Protein 8QKD (pdb70)

B-factor: mean 44.29, std 14.57, range [21.03, 101.74]

Foldseek 3Di:
DAVLVLLLLLLQLLLLVQQLLLLLLCLLPVPDVLSVVSNVQSVVLNVQSVVLSVVCVVVPPDLLSLLSSLLSLLSSLLSVQQSLLVVLCSLPVPDVVSVVSNVQSVVLVVQSVVLNVVCVVCSPALLSVLSSLLSSLSSLLSVLCSLLSVLCSLPVPDPVSVVSNVLSVVLVVLSVVLVVVCVVPVRALLSVLSSLLSLLSSLLSVQQSLLSVLCSLPVPDPLSPVSNVQSVVLNVQSVVLSVVCVVPVRDPVSSVSSSVSSSSSSVSVSSSSNSVSVSSD

Sequence (281 aa):
MEIAATLQEIAKTLAEIAITLAEIAKTLKPESEEAKKAEEEAEKAAKEVEEAIKYAKEHPNSLEAVAKTLQAIAKTLATIAKTLAYIAKTLKPESEEAEKAEEEAKKAAERTEKAIKYAQAHPNSLEAVAKTLLAIAWTLAVIAWTLAYIAKTLDPESEEAEKAKKAAEEAKKKVEEAEKIAQKDPESLEAVAKTLAAIAATLAVIAKTLAYIAKTLDPKSEEAKKAKEKAEAAAKKAAEAIEKAEKDPESLEAIAETLKAIADTLKVIAETLKTIAKTLK

Solvent-accessible surface area: 12297 Å² total; per-residue (Å²): 115,73,46,23,60,17,9,25,47,6,0,68,12,6,9,51,9,4,75,14,11,4,68,6,1,43,45,58,47,117,108,27,106,96,4,67,59,5,59,106,76,3,73,95,7,14,51,71,4,125,88,2,30,58,72,2,137,137,79,102,92,37,79,38,1,22,9,70,2,5,27,5,4,1,53,0,4,14,17,10,2,46,9,12,2,37,13,0,51,43,60,66,91,169,23,83,76,0,84,40,0,98,56,79,3,71,97,7,39,114,88,5,62,63,7,22,61,60,2,122,69,77,75,89,28,43,60,1,9,2,82,3,6,11,0,6,0,40,0,5,6,15,10,1,74,2,9,1,29,13,0,29,45,60,26,104,179,31,89,42,0,103,61,9,97,63,35,3,63,62,5,100,78,66,0,82,48,3,42,130,56,2,131,124,71,40,66,27,58,57,0,12,1,31,0,6,7,0,6,1,20,0,4,10,20,7,1,99,7,11,3,24,8,1,84,43,57,46,101,115,23,132,78,1,59,123,4,138,72,66,1,44,60,8,13,145,77,1,52,127,7,21,70,65,0,116,117,81,37,82,31,113,143,5,7,11,41,0,5,60,0,6,9,57,0,3,95,21,8,13,94,5,10,84,22,8,17,155,40,51,195

Structure (mmCIF, N/CA/C/O backbone):
data_8QKD
#
_entry.id   8QKD
#
_cell.length_a   91.981
_cell.length_b   41.359
_cell.length_c   62.556
_cell.angle_alpha   90.00
_cell.angle_beta   104.60
_cell.angle_gamma   90.00
#
_symmetry.space_group_name_H-M   'C 1 2 1'
#
loop_
_entity.id
_entity.type
_entity.pdbx_description
1 polymer sc-CC-5-24
2 non-polymer DI(HYDROXYETHYL)ETHER
3 water water
#
loop_
_atom_site.group_PDB
_atom_site.id
_atom_site.type_symbol
_atom_site.label_atom_id
_atom_site.label_alt_id
_atom_site.label_comp_id
_atom_site.label_asym_id
_atom_site.label_entity_id
_atom_site.label_seq_id
_atom_site.pdbx_PDB_ins_code
_atom_site.Cartn_x
_atom_site.Cartn_y
_atom_site.Cartn_z
_atom_site.occupancy
_atom_site.B_iso_or_equiv
_atom_site.auth_seq_id
_atom_site.auth_comp_id
_atom_site.auth_asym_id
_atom_site.auth_atom_id
_atom_site.pdbx_PDB_model_num
ATOM 1 N N . MET A 1 4 ? 8.798 2.642 -5.109 1.00 70.44 0 MET A N 1
ATOM 2 C CA . MET A 1 4 ? 9.890 1.825 -5.618 1.00 75.61 0 MET A CA 1
ATOM 3 C C . MET A 1 4 ? 9.867 0.373 -5.122 1.00 71.99 0 MET A C 1
ATOM 4 O O . MET A 1 4 ? 9.082 -0.431 -5.615 1.00 80.70 0 MET A O 1
ATOM 6 N N . GLU A 1 5 ? 10.721 0.054 -4.150 1.00 69.05 1 GLU A N 1
ATOM 7 C CA . GLU A 1 5 ? 10.814 -1.291 -3.584 1.00 54.03 1 GLU A CA 1
ATOM 8 C C . GLU A 1 5 ? 10.766 -1.348 -2.052 1.00 52.93 1 GLU A C 1
ATOM 9 O O . GLU A 1 5 ? 11.659 -1.847 -1.417 1.00 50.45 1 GLU A O 1
ATOM 12 N N . ILE A 1 6 ? 9.686 -0.871 -1.481 1.00 46.07 2 ILE A N 1
ATOM 13 C CA . ILE A 1 6 ? 9.517 -0.811 -0.055 1.00 46.60 2 ILE A CA 1
ATOM 14 C C . ILE A 1 6 ? 9.762 -2.116 0.675 1.00 48.91 2 ILE A C 1
ATOM 15 O O . ILE A 1 6 ? 10.595 -2.183 1.532 1.00 36.96 2 ILE A O 1
ATOM 20 N N . ALA A 1 7 ? 9.050 -3.160 0.294 1.00 42.84 3 ALA A N 1
ATOM 21 C CA . ALA A 1 7 ? 9.143 -4.431 1.006 1.00 51.73 3 ALA A CA 1
ATOM 22 C C . ALA A 1 7 ? 10.533 -5.040 0.876 1.00 44.44 3 ALA A C 1
ATOM 23 O O . ALA A 1 7 ? 11.074 -5.577 1.850 1.00 40.52 3 ALA A O 1
ATOM 25 N N . ALA A 1 8 ? 11.127 -4.963 -0.317 1.00 39.02 4 ALA A N 1
ATOM 26 C CA . ALA A 1 8 ? 12.464 -5.513 -0.513 1.00 34.95 4 ALA A CA 1
ATOM 27 C C . ALA A 1 8 ? 13.499 -4.768 0.320 1.00 36.54 4 ALA A C 1
ATOM 28 O O . ALA A 1 8 ? 14.440 -5.377 0.843 1.00 39.68 4 ALA A O 1
ATOM 30 N N . THR A 1 9 ? 13.348 -3.449 0.455 1.00 33.94 5 THR A N 1
ATOM 31 C CA . THR A 1 9 ? 14.316 -2.682 1.234 1.00 35.23 5 THR A CA 1
ATOM 32 C C . THR A 1 9 ? 14.217 -3.015 2.717 1.00 31.60 5 THR A C 1
ATOM 33 O O . THR A 1 9 ? 15.235 -3.049 3.421 1.00 28.38 5 THR A O 1
ATOM 37 N N . LEU A 1 10 ? 13.003 -3.277 3.210 1.00 31.06 6 LEU A N 1
ATOM 38 C CA . LEU A 1 10 ? 12.849 -3.687 4.603 1.00 29.16 6 LEU A CA 1
ATOM 39 C C . LEU A 1 10 ? 13.553 -5.009 4.872 1.00 28.11 6 LEU A C 1
ATOM 40 O O . LEU A 1 10 ? 14.120 -5.209 5.952 1.00 29.91 6 LEU A O 1
ATOM 45 N N . GLN A 1 11 ? 13.520 -5.931 3.907 1.00 28.83 7 GLN A N 1
ATOM 46 C CA . GLN A 1 11 ? 14.228 -7.195 4.081 1.00 30.76 7 GLN A CA 1
ATOM 47 C C . GLN A 1 11 ? 15.727 -6.966 4.220 1.00 29.56 7 GLN A C 1
ATOM 48 O O . GLN A 1 11 ? 16.397 -7.639 5.012 1.00 31.02 7 GLN A O 1
ATOM 54 N N . GLU A 1 12 ? 16.270 -6.015 3.455 1.00 29.08 8 GLU A N 1
ATOM 55 C CA . GLU A 1 12 ? 17.690 -5.697 3.557 1.00 33.63 8 GLU A CA 1
ATOM 56 C C . GLU A 1 12 ? 18.009 -5.048 4.897 1.00 29.65 8 GLU A C 1
ATOM 57 O O . GLU A 1 12 ? 19.032 -5.360 5.519 1.00 28.30 8 GLU A O 1
ATOM 60 N N . ILE A 1 13 ? 17.132 -4.155 5.361 1.00 27.41 9 ILE A N 1
ATOM 61 C CA . ILE A 1 13 ? 17.308 -3.526 6.667 1.00 26.82 9 ILE A CA 1
ATOM 62 C C . ILE A 1 13 ? 17.330 -4.582 7.767 1.00 32.30 9 ILE A C 1
ATOM 63 O O . ILE A 1 13 ? 18.182 -4.555 8.662 1.00 25.48 9 ILE A O 1
ATOM 68 N N . ALA A 1 14 ? 16.397 -5.537 7.709 1.00 24.89 10 ALA A N 1
ATOM 69 C CA . ALA A 1 14 ? 16.344 -6.588 8.724 1.00 25.14 10 ALA A CA 1
ATOM 70 C C . ALA A 1 14 ? 17.620 -7.418 8.730 1.00 27.21 10 ALA A C 1
ATOM 71 O O . ALA A 1 14 ? 18.166 -7.729 9.796 1.00 26.18 10 ALA A O 1
ATOM 73 N N . LYS A 1 15 ? 18.117 -7.779 7.544 1.00 28.14 11 LYS A N 1
ATOM 74 C CA . LYS A 1 15 ? 19.312 -8.611 7.461 1.00 28.90 11 LYS A CA 1
ATOM 75 C C . LYS A 1 15 ? 20.520 -7.901 8.058 1.00 32.12 11 LYS A C 1
ATOM 76 O O . LYS A 1 15 ? 21.289 -8.496 8.821 1.00 26.58 11 LYS A O 1
ATOM 79 N N . THR A 1 16 ? 20.697 -6.618 7.726 1.00 28.52 12 THR A N 1
ATOM 80 C CA . THR A 1 16 ? 21.838 -5.870 8.247 1.00 27.90 12 THR A CA 1
ATOM 81 C C . THR A 1 16 ? 21.759 -5.724 9.761 1.00 27.94 12 THR A C 1
ATOM 82 O O . THR A 1 16 ? 22.782 -5.788 10.452 1.00 26.35 12 THR A O 1
ATOM 86 N N . LEU A 1 17 ? 20.553 -5.536 10.297 1.00 26.00 13 LEU A N 1
ATOM 87 C CA . LEU A 1 17 ? 20.407 -5.401 11.741 1.00 24.21 13 LEU A CA 1
ATOM 88 C C . LEU A 1 17 ? 20.710 -6.710 12.453 1.00 24.79 13 LEU A C 1
ATOM 89 O O . LEU A 1 17 ? 21.240 -6.698 13.570 1.00 24.96 13 LEU A O 1
ATOM 94 N N . ALA A 1 18 ? 20.392 -7.845 11.826 1.00 25.63 14 ALA A N 1
ATOM 95 C CA . ALA A 1 18 ? 20.747 -9.131 12.417 1.00 25.17 14 ALA A CA 1
ATOM 96 C C . ALA A 1 18 ? 22.259 -9.300 12.484 1.00 29.01 14 ALA A C 1
ATOM 97 O O . ALA A 1 18 ? 22.794 -9.764 13.497 1.00 30.22 14 ALA A O 1
ATOM 99 N N . GLU A 1 19 ? 22.964 -8.916 11.416 1.00 28.89 15 GLU A N 1
ATOM 100 C CA . GLU A 1 19 ? 24.424 -8.954 11.429 1.00 28.13 15 GLU A CA 1
ATOM 101 C C . GLU A 1 19 ? 24.988 -8.021 12.494 1.00 27.91 15 GLU A C 1
ATOM 102 O O . GLU A 1 19 ? 25.973 -8.352 13.166 1.00 29.80 15 GLU A O 1
ATOM 105 N N . ILE A 1 20 ? 24.375 -6.848 12.657 1.00 26.45 16 ILE A N 1
ATOM 106 C CA . ILE A 1 20 ? 24.805 -5.901 13.683 1.00 28.45 16 ILE A CA 1
ATOM 107 C C . ILE A 1 20 ? 24.629 -6.505 15.071 1.00 31.04 16 ILE A C 1
ATOM 108 O O . ILE A 1 20 ? 25.517 -6.406 15.927 1.00 26.20 16 ILE A O 1
ATOM 113 N N . ALA A 1 21 ? 23.481 -7.147 15.314 1.00 24.57 17 ALA A N 1
ATOM 114 C CA . ALA A 1 21 ? 23.234 -7.745 16.623 1.00 25.42 17 ALA A CA 1
ATOM 115 C C . ALA A 1 21 ? 24.260 -8.825 16.942 1.00 26.54 17 ALA A C 1
ATOM 116 O O . ALA A 1 21 ? 24.732 -8.928 18.081 1.00 28.94 17 ALA A O 1
ATOM 118 N N . ILE A 1 22 ? 24.619 -9.641 15.949 1.00 31.10 18 ILE A N 1
ATOM 119 C CA . ILE A 1 22 ? 25.590 -10.704 16.184 1.00 28.43 18 ILE A CA 1
ATOM 120 C C . ILE A 1 22 ? 26.961 -10.113 16.490 1.00 27.46 18 ILE A C 1
ATOM 121 O O . ILE A 1 22 ? 27.642 -10.549 17.424 1.00 28.59 18 ILE A O 1
ATOM 126 N N . THR A 1 23 ? 27.382 -9.107 15.714 1.00 27.21 19 THR A N 1
ATOM 127 C CA . THR A 1 23 ? 28.683 -8.480 15.960 1.00 29.54 19 THR A CA 1
ATOM 128 C C . THR A 1 23 ? 28.736 -7.826 17.335 1.00 26.43 19 THR A C 1
ATOM 129 O O . THR A 1 23 ? 29.754 -7.914 18.034 1.00 27.33 19 THR A O 1
ATOM 133 N N . LEU A 1 24 ? 27.651 -7.164 17.741 1.00 29.70 20 LEU A N 1
ATOM 134 C CA . LEU A 1 24 ? 27.645 -6.498 19.038 1.00 28.84 20 LEU A CA 1
ATOM 135 C C . LEU A 1 24 ? 27.730 -7.510 20.174 1.00 31.83 20 LEU A C 1
ATOM 136 O O . LEU A 1 24 ? 28.377 -7.252 21.196 1.00 31.13 20 LEU A O 1
ATOM 141 N N . ALA A 1 25 ? 27.090 -8.670 20.012 1.00 30.81 21 ALA A N 1
ATOM 142 C CA . ALA A 1 25 ? 27.231 -9.733 21.002 1.00 35.06 21 ALA A CA 1
ATOM 143 C C . ALA A 1 25 ? 28.655 -10.271 21.047 1.00 34.72 21 ALA A C 1
ATOM 144 O O . ALA A 1 25 ? 29.134 -10.663 22.117 1.00 36.43 21 ALA A O 1
ATOM 146 N N . GLU A 1 26 ? 29.347 -10.297 19.905 1.00 35.27 22 GLU A N 1
ATOM 147 C CA . GLU A 1 26 ? 30.749 -10.708 19.905 1.00 35.30 22 GLU A CA 1
ATOM 148 C C . GLU A 1 26 ? 31.612 -9.716 20.675 1.00 34.23 22 GLU A C 1
ATOM 149 O O . GLU A 1 26 ? 32.570 -10.107 21.354 1.00 35.73 22 GLU A O 1
ATOM 152 N N . ILE A 1 27 ? 31.292 -8.425 20.569 1.00 32.81 23 ILE A N 1
ATOM 153 C CA . ILE A 1 27 ? 32.012 -7.405 21.325 1.00 37.76 23 ILE A CA 1
ATOM 154 C C . ILE A 1 27 ? 31.795 -7.600 22.819 1.00 36.03 23 ILE A C 1
ATOM 155 O O . ILE A 1 27 ? 32.735 -7.502 23.617 1.00 33.99 23 ILE A O 1
ATOM 160 N N . ALA A 1 28 ? 30.552 -7.881 23.220 1.00 32.87 24 ALA A N 1
ATOM 161 C CA . ALA A 1 28 ? 30.263 -8.126 24.630 1.00 40.04 24 ALA A CA 1
ATOM 162 C C . ALA A 1 28 ? 31.065 -9.306 25.161 1.00 36.93 24 ALA A C 1
ATOM 163 O O . ALA A 1 28 ? 31.586 -9.258 26.281 1.00 35.68 24 ALA A O 1
ATOM 165 N N . LYS A 1 29 ? 31.178 -10.376 24.369 1.00 35.98 25 LYS A N 1
ATOM 166 C CA . LYS A 1 29 ? 31.972 -11.525 24.794 1.00 38.51 25 LYS A CA 1
ATOM 167 C C . LYS A 1 29 ? 33.462 -11.205 24.804 1.00 39.70 25 LYS A C 1
ATOM 168 O O . LYS A 1 29 ? 34.203 -11.737 25.638 1.00 37.11 25 LYS A O 1
ATOM 170 N N . THR A 1 30 ? 33.917 -10.340 23.895 1.00 36.16 26 THR A N 1
ATOM 171 C CA . THR A 1 30 ? 35.319 -9.935 23.903 1.00 40.46 26 THR A CA 1
ATOM 172 C C . THR A 1 30 ? 35.647 -9.127 25.155 1.00 38.83 26 THR A C 1
ATOM 173 O O . THR A 1 30 ? 36.711 -9.306 25.759 1.00 40.08 26 THR A O 1
ATOM 177 N N . LEU A 1 31 ? 34.736 -8.243 25.566 1.00 41.28 27 LEU A N 1
ATOM 178 C CA . LEU A 1 31 ? 34.979 -7.417 26.744 1.00 41.19 27 LEU A CA 1
ATOM 179 C C . LEU A 1 31 ? 34.849 -8.226 28.029 1.00 46.44 27 LEU A C 1
ATOM 180 O O . LEU A 1 31 ? 35.617 -8.023 28.976 1.00 42.80 27 LEU A O 1
ATOM 185 N N . LYS A 1 32 ? 33.887 -9.147 28.082 1.00 43.39 28 LYS A N 1
ATOM 186 C CA . LYS A 1 32 ? 33.589 -9.923 29.288 1.00 48.07 28 LYS A CA 1
ATOM 187 C C . LYS A 1 32 ? 33.465 -11.397 28.927 1.00 45.42 28 LYS A C 1
ATOM 188 O O . LYS A 1 32 ? 32.352 -11.931 28.822 1.00 48.20 28 LYS A O 1
ATOM 192 N N . PRO A 1 33 ? 34.590 -12.094 28.755 1.00 42.24 29 PRO A N 1
ATOM 193 C CA . PRO A 1 33 ? 34.523 -13.485 28.272 1.00 48.58 29 PRO A CA 1
ATOM 194 C C . PRO A 1 33 ? 33.828 -14.439 29.226 1.00 53.72 29 PRO A C 1
ATOM 195 O O . PRO A 1 33 ? 33.275 -15.451 28.777 1.00 60.19 29 PRO A O 1
ATOM 199 N N . GLU A 1 34 ? 33.837 -14.158 30.527 1.00 59.98 30 GLU A N 1
ATOM 200 C CA . GLU A 1 34 ? 33.316 -15.085 31.522 1.00 66.54 30 GLU A CA 1
ATOM 201 C C . GLU A 1 34 ? 31.954 -14.672 32.070 1.00 64.93 30 GLU A C 1
ATOM 202 O O . GLU A 1 34 ? 31.448 -15.318 32.993 1.00 69.04 30 GLU A O 1
ATOM 204 N N . SER A 1 35 ? 31.346 -13.626 31.520 1.00 52.78 31 SER A N 1
ATOM 205 C CA . SER A 1 35 ? 30.099 -13.097 32.054 1.00 50.95 31 SER A CA 1
ATOM 206 C C . SER A 1 35 ? 28.899 -13.800 31.433 1.00 58.64 31 SER A C 1
ATOM 207 O O . SER A 1 35 ? 28.878 -14.083 30.231 1.00 52.67 31 SER A O 1
ATOM 210 N N . GLU A 1 36 ? 27.895 -14.079 32.267 1.00 54.18 32 GLU A N 1
ATOM 211 C CA . GLU A 1 36 ? 26.649 -14.650 31.769 1.00 62.70 32 GLU A CA 1
ATOM 212 C C . GLU A 1 36 ? 25.861 -13.661 30.922 1.00 54.29 32 GLU A C 1
ATOM 213 O O . GLU A 1 36 ? 25.059 -14.084 30.081 1.00 53.32 32 GLU A O 1
ATOM 216 N N . GLU A 1 37 ? 26.068 -12.356 31.122 1.00 49.47 33 GLU A N 1
ATOM 217 C CA . GLU A 1 37 ? 25.349 -11.367 30.327 1.00 49.64 33 GLU A CA 1
ATOM 218 C C . GLU A 1 37 ? 25.809 -11.385 28.876 1.00 49.93 33 GLU A C 1
ATOM 219 O O . GLU A 1 37 ? 24.989 -11.270 27.957 1.00 44.06 33 GLU A O 1
ATOM 225 N N . ALA A 1 38 ? 27.119 -11.518 28.648 1.00 44.19 34 ALA A N 1
ATOM 226 C CA . ALA A 1 38 ? 27.610 -11.650 27.281 1.00 42.77 34 ALA A CA 1
ATOM 227 C C . ALA A 1 38 ? 27.147 -12.956 26.654 1.00 44.66 34 ALA A C 1
ATOM 228 O O . ALA A 1 38 ? 26.964 -13.024 25.433 1.00 40.12 34 ALA A O 1
ATOM 230 N N . LYS A 1 39 ? 26.964 -14.000 27.467 1.00 41.48 35 LYS A N 1
ATOM 231 C CA . LYS A 1 39 ? 26.396 -15.244 26.959 1.00 39.06 35 LYS A CA 1
ATOM 232 C C . LYS A 1 39 ? 24.942 -15.055 26.546 1.00 45.75 35 LYS A C 1
ATOM 233 O O . LYS A 1 39 ? 24.519 -15.552 25.496 1.00 44.17 35 LYS A O 1
ATOM 236 N N . LYS A 1 40 ? 24.160 -14.343 27.362 1.00 46.28 36 LYS A N 1
ATOM 237 C CA . LYS A 1 40 ? 22.773 -14.068 26.998 1.00 42.26 36 LYS A CA 1
ATOM 238 C C . LYS A 1 40 ? 22.694 -13.179 25.763 1.00 43.85 36 LYS A C 1
ATOM 239 O O . LYS A 1 40 ? 21.815 -13.366 24.913 1.00 42.05 36 LYS A O 1
ATOM 242 N N . ALA A 1 41 ? 23.604 -12.207 25.648 1.00 35.63 37 ALA A N 1
ATOM 243 C CA . ALA A 1 41 ? 23.610 -11.332 24.479 1.00 34.88 37 ALA A CA 1
ATOM 244 C C . ALA A 1 41 ? 23.798 -12.127 23.194 1.00 37.47 37 ALA A C 1
ATOM 245 O O . ALA A 1 41 ? 23.146 -11.849 22.180 1.00 38.40 37 ALA A O 1
ATOM 247 N N . GLU A 1 42 ? 24.683 -13.126 23.219 1.00 38.34 38 GLU A N 1
ATOM 248 C CA . GLU A 1 42 ? 24.890 -13.960 22.039 1.00 44.86 38 GLU A CA 1
ATOM 249 C C . GLU A 1 42 ? 23.662 -14.814 21.744 1.00 43.65 38 GLU A C 1
ATOM 250 O O . GLU A 1 42 ? 23.266 -14.961 20.582 1.00 39.91 38 GLU A O 1
ATOM 253 N N . GLU A 1 43 ? 23.040 -15.377 22.783 1.00 45.57 39 GLU A N 1
ATOM 254 C CA . GLU A 1 43 ? 21.854 -16.203 22.573 1.00 40.73 39 GLU A CA 1
ATOM 255 C C . GLU A 1 43 ? 20.696 -15.382 22.015 1.00 41.21 39 GLU A C 1
ATOM 256 O O . GLU A 1 43 ? 19.996 -15.830 21.099 1.00 44.04 39 GLU A O 1
ATOM 262 N N . GLU A 1 44 ? 20.482 -14.174 22.543 1.00 37.84 40 GLU A N 1
ATOM 263 C CA . GLU A 1 44 ? 19.386 -13.347 22.043 1.00 38.88 40 GLU A CA 1
ATOM 264 C C . GLU A 1 44 ? 19.672 -12.798 20.652 1.00 36.08 40 GLU A C 1
ATOM 265 O O . GLU A 1 44 ? 18.742 -12.644 19.852 1.00 38.79 40 GLU A O 1
ATOM 271 N N . ALA A 1 45 ? 20.934 -12.486 20.345 1.00 31.87 41 ALA A N 1
ATOM 272 C CA . ALA A 1 45 ? 21.264 -12.055 18.990 1.00 38.08 41 ALA A CA 1
ATOM 273 C C . ALA A 1 45 ? 21.006 -13.173 17.988 1.00 41.03 41 ALA A C 1
ATOM 274 O O . ALA A 1 45 ? 20.480 -12.931 16.895 1.00 35.70 41 ALA A O 1
ATOM 276 N N . GLU A 1 46 ? 21.358 -14.410 18.353 1.00 37.51 42 GLU A N 1
ATOM 277 C CA . GLU A 1 46 ? 21.073 -15.551 17.488 1.00 36.46 42 GLU A CA 1
ATOM 278 C C . GLU A 1 46 ? 19.573 -15.757 17.321 1.00 36.63 42 GLU A C 1
ATOM 279 O O . GLU A 1 46 ? 19.101 -16.070 16.221 1.00 41.00 42 GLU A O 1
ATOM 282 N N . LYS A 1 47 ? 18.806 -15.592 18.403 1.00 42.11 43 LYS A N 1
ATOM 283 C CA . LYS A 1 47 ? 17.354 -15.711 18.298 1.00 37.53 43 LYS A CA 1
ATOM 284 C C . LYS A 1 47 ? 16.779 -14.638 17.381 1.00 37.07 43 LYS A C 1
ATOM 285 O O . LYS A 1 47 ? 15.875 -14.910 16.582 1.00 35.25 43 LYS A O 1
ATOM 289 N N . ALA A 1 48 ? 17.293 -13.409 17.480 1.00 35.34 44 ALA A N 1
ATOM 290 C CA . ALA A 1 48 ? 16.824 -12.340 16.606 1.00 39.82 44 ALA A CA 1
ATOM 291 C C . ALA A 1 48 ? 17.148 -12.639 15.148 1.00 36.62 44 ALA A C 1
ATOM 292 O O . ALA A 1 48 ? 16.306 -12.439 14.264 1.00 35.48 44 ALA A O 1
ATOM 294 N N . ALA A 1 49 ? 18.367 -13.115 14.880 1.00 34.81 45 ALA A N 1
ATOM 295 C CA . ALA A 1 49 ? 18.743 -13.462 13.513 1.00 39.62 45 ALA A CA 1
ATOM 296 C C . ALA A 1 49 ? 17.836 -14.549 12.952 1.00 43.56 45 ALA A C 1
ATOM 297 O O . ALA A 1 49 ? 17.491 -14.526 11.765 1.00 40.21 45 ALA A O 1
ATOM 299 N N . LYS A 1 50 ? 17.434 -15.506 13.793 1.00 38.48 46 LYS A N 1
ATOM 300 C CA . LYS A 1 50 ? 16.516 -16.548 13.343 1.00 39.62 46 LYS A CA 1
ATOM 301 C C . LYS A 1 50 ? 15.157 -15.966 12.974 1.00 38.79 46 LYS A C 1
ATOM 302 O O . LYS A 1 50 ? 14.568 -16.346 11.955 1.00 42.68 46 LYS A O 1
ATOM 304 N N . GLU A 1 51 ? 14.641 -15.040 13.789 1.00 39.30 47 GLU A N 1
ATOM 305 C CA . GLU A 1 51 ? 13.368 -14.410 13.456 1.00 39.58 47 GLU A CA 1
ATOM 306 C C . GLU A 1 51 ? 13.481 -13.528 12.220 1.00 36.06 47 GLU A C 1
ATOM 307 O O . GLU A 1 51 ? 12.515 -13.410 11.458 1.00 35.95 47 GLU A O 1
ATOM 313 N N . VAL A 1 52 ? 14.642 -12.904 12.002 1.00 33.83 48 VAL A N 1
ATOM 314 C CA . VAL A 1 52 ? 14.858 -12.146 10.771 1.00 31.08 48 VAL A CA 1
ATOM 315 C C . VAL A 1 52 ? 14.832 -13.083 9.568 1.00 36.35 48 VAL A C 1
ATOM 316 O O . VAL A 1 52 ? 14.191 -12.798 8.548 1.00 34.71 48 VAL A O 1
ATOM 320 N N . GLU A 1 53 ? 15.530 -14.217 9.673 1.00 35.84 49 GLU A N 1
ATOM 321 C CA . GLU A 1 53 ? 15.530 -15.199 8.593 1.00 42.35 49 GLU A CA 1
ATOM 322 C C . GLU A 1 53 ? 14.115 -15.666 8.278 1.00 47.52 49 GLU A C 1
ATOM 323 O O . GLU A 1 53 ? 13.719 -15.744 7.109 1.00 45.08 49 GLU A O 1
ATOM 329 N N . GLU A 1 54 ? 13.337 -15.978 9.318 1.00 41.94 50 GLU A N 1
ATOM 330 C CA . GLU A 1 54 ? 11.970 -16.445 9.111 1.00 48.65 50 GLU A CA 1
ATOM 331 C C . GLU A 1 54 ? 11.115 -15.372 8.450 1.00 38.70 50 GLU A C 1
ATOM 332 O O . GLU A 1 54 ? 10.313 -15.668 7.555 1.00 39.41 50 GLU A O 1
ATOM 335 N N . ALA A 1 55 ? 11.273 -14.117 8.874 1.00 35.85 51 ALA A N 1
ATOM 336 C CA . ALA A 1 55 ? 10.492 -13.039 8.278 1.00 42.56 51 ALA A CA 1
ATOM 337 C C . ALA A 1 55 ? 10.869 -12.825 6.817 1.00 37.11 51 ALA A C 1
ATOM 338 O O . ALA A 1 55 ? 9.993 -12.623 5.969 1.00 35.99 51 ALA A O 1
ATOM 340 N N . ILE A 1 56 ? 12.166 -12.870 6.504 1.00 36.97 52 ILE A N 1
ATOM 341 C CA . ILE A 1 56 ? 12.610 -12.644 5.130 1.00 38.70 52 ILE A CA 1
ATOM 342 C C . ILE A 1 56 ? 12.086 -13.742 4.213 1.00 46.80 52 ILE A C 1
ATOM 343 O O . ILE A 1 56 ? 11.652 -13.476 3.084 1.00 45.11 52 ILE A O 1
ATOM 348 N N . LYS A 1 57 ? 12.099 -14.991 4.686 1.00 42.38 53 LYS A N 1
ATOM 349 C CA . LYS A 1 57 ? 11.561 -16.087 3.887 1.00 49.89 53 LYS A CA 1
ATOM 350 C C . LYS A 1 57 ? 10.055 -15.947 3.704 1.00 50.42 53 LYS A C 1
ATOM 351 O O . LYS A 1 57 ? 9.525 -16.239 2.626 1.00 51.04 53 LYS A O 1
ATOM 353 N N . TYR A 1 58 ? 9.351 -15.496 4.746 1.00 51.27 54 TYR A N 1
ATOM 354 C CA . TYR A 1 58 ? 7.910 -15.289 4.641 1.00 49.93 54 TYR A CA 1
ATOM 355 C C . TYR A 1 58 ? 7.583 -14.189 3.637 1.00 49.35 54 TYR A C 1
ATOM 356 O O . TYR A 1 58 ? 6.653 -14.328 2.834 1.00 48.97 54 TYR A O 1
ATOM 365 N N . ALA A 1 59 ? 8.339 -13.088 3.664 1.00 46.54 55 ALA A N 1
ATOM 366 C CA . ALA A 1 59 ? 8.051 -11.972 2.769 1.00 42.05 55 ALA A CA 1
ATOM 367 C C . ALA A 1 59 ? 8.333 -12.334 1.316 1.00 55.83 55 ALA A C 1
ATOM 368 O O . ALA A 1 59 ? 7.619 -11.886 0.410 1.00 49.36 55 ALA A O 1
ATOM 370 N N . LYS A 1 60 ? 9.370 -13.141 1.072 1.00 46.46 56 LYS A N 1
ATOM 371 C CA . LYS A 1 60 ? 9.673 -13.560 -0.293 1.00 57.24 56 LYS A CA 1
ATOM 372 C C . LYS A 1 60 ? 8.536 -14.374 -0.892 1.00 59.82 56 LYS A C 1
ATOM 373 O O . LYS A 1 60 ? 8.367 -14.403 -2.117 1.00 64.04 56 LYS A O 1
ATOM 379 N N . GLU A 1 61 ? 7.748 -15.037 -0.049 1.00 52.15 57 GLU A N 1
ATOM 380 C CA . GLU A 1 61 ? 6.634 -15.839 -0.527 1.00 51.94 57 GLU A CA 1
ATOM 381 C C . GLU A 1 61 ? 5.327 -15.063 -0.585 1.00 57.32 57 GLU A C 1
ATOM 382 O O . GLU A 1 61 ? 4.384 -15.516 -1.245 1.00 59.96 57 GLU A O 1
ATOM 388 N N . HIS A 1 62 ? 5.246 -13.915 0.088 1.00 56.13 58 HIS A N 1
ATOM 389 C CA . HIS A 1 62 ? 4.076 -13.037 0.051 1.00 61.84 58 HIS A CA 1
ATOM 390 C C . HIS A 1 62 ? 4.522 -11.637 -0.352 1.00 47.01 58 HIS A C 1
ATOM 391 O O . HIS A 1 62 ? 4.501 -10.707 0.461 1.00 53.77 58 HIS A O 1
ATOM 398 N N . PRO A 1 63 ? 4.951 -11.474 -1.574 1.00 56.68 59 PRO A N 1
ATOM 399 C CA . PRO A 1 63 ? 5.447 -10.172 -1.968 1.00 53.96 59 PRO A CA 1
ATOM 400 C C . PRO A 1 63 ? 4.420 -9.076 -1.915 1.00 56.61 59 PRO A C 1
ATOM 401 O O . PRO A 1 63 ? 3.268 -9.291 -2.155 1.00 55.86 59 PRO A O 1
ATOM 405 N N . ASN A 1 64 ? 4.880 -7.894 -1.564 1.00 64.13 60 ASN A N 1
ATOM 406 C CA . ASN A 1 64 ? 4.056 -6.716 -1.521 1.00 61.26 60 ASN A CA 1
ATOM 407 C C . ASN A 1 64 ? 2.730 -6.855 -0.819 1.00 53.94 60 ASN A C 1
ATOM 408 O O . ASN A 1 64 ? 1.697 -6.648 -1.396 1.00 47.52 60 ASN A O 1
ATOM 410 N N . SER A 1 65 ? 2.782 -7.221 0.437 1.00 48.43 61 SER A N 1
ATOM 411 C CA . SER A 1 65 ? 1.606 -7.355 1.230 1.00 42.46 61 SER A CA 1
ATOM 412 C C . SER A 1 65 ? 1.804 -6.722 2.565 1.00 44.55 61 SER A C 1
ATOM 413 O O . SER A 1 65 ? 2.901 -6.633 3.047 1.00 41.83 61 SER A O 1
ATOM 416 N N . LEU A 1 66 ? 0.731 -6.283 3.166 1.00 41.25 62 LEU A N 1
ATOM 417 C CA . LEU A 1 66 ? 0.803 -5.694 4.498 1.00 44.09 62 LEU A CA 1
ATOM 418 C C . LEU A 1 66 ? 1.370 -6.685 5.507 1.00 50.04 62 LEU A C 1
ATOM 419 O O . LEU A 1 66 ? 2.135 -6.301 6.398 1.00 40.08 62 LEU A O 1
ATOM 424 N N . GLU A 1 67 ? 1.009 -7.966 5.379 1.00 43.93 63 GLU A N 1
ATOM 425 C CA . GLU A 1 67 ? 1.489 -8.973 6.323 1.00 43.40 63 GLU A CA 1
ATOM 426 C C . GLU A 1 67 ? 3.003 -9.138 6.240 1.00 44.99 63 GLU A C 1
ATOM 427 O O . GLU A 1 67 ? 3.678 -9.268 7.269 1.00 45.00 63 GLU A O 1
ATOM 429 N N . ALA A 1 68 ? 3.553 -9.147 5.023 1.00 38.65 64 ALA A N 1
ATOM 430 C CA . ALA A 1 68 ? 5.002 -9.242 4.870 1.00 52.46 64 ALA A CA 1
ATOM 431 C C . ALA A 1 68 ? 5.699 -8.034 5.482 1.00 47.12 64 ALA A C 1
ATOM 432 O O . ALA A 1 68 ? 6.745 -8.170 6.127 1.00 38.08 64 ALA A O 1
ATOM 434 N N . VAL A 1 69 ? 5.131 -6.842 5.290 1.00 33.20 65 VAL A N 1
ATOM 435 C CA . VAL A 1 69 ? 5.710 -5.636 5.876 1.00 33.10 65 VAL A CA 1
ATOM 436 C C . VAL A 1 69 ? 5.669 -5.717 7.397 1.00 30.91 65 VAL A C 1
ATOM 437 O O . VAL A 1 69 ? 6.669 -5.467 8.079 1.00 35.98 65 VAL A O 1
ATOM 441 N N . ALA A 1 70 ? 4.510 -6.084 7.947 1.00 41.07 66 ALA A N 1
ATOM 442 C CA . ALA A 1 70 ? 4.353 -6.133 9.396 1.00 39.48 66 ALA A CA 1
ATOM 443 C C . ALA A 1 70 ? 5.301 -7.149 10.021 1.00 40.67 66 ALA A C 1
ATOM 444 O O . ALA A 1 70 ? 5.949 -6.868 11.037 1.00 36.30 66 ALA A O 1
ATOM 446 N N . LYS A 1 71 ? 5.401 -8.341 9.424 1.00 36.68 67 LYS A N 1
ATOM 447 C CA . LYS A 1 71 ? 6.272 -9.371 9.984 1.00 42.22 67 LYS A CA 1
ATOM 448 C C . LYS A 1 71 ? 7.736 -8.952 9.930 1.00 36.81 67 LYS A C 1
ATOM 449 O O . LYS A 1 71 ? 8.510 -9.245 10.850 1.00 35.69 67 LYS A O 1
ATOM 454 N N . THR A 1 72 ? 8.140 -8.268 8.861 1.00 31.18 68 THR A N 1
ATOM 455 C CA . THR A 1 72 ? 9.517 -7.795 8.788 1.00 30.17 68 THR A CA 1
ATOM 456 C C . THR A 1 72 ? 9.770 -6.680 9.796 1.00 32.39 68 THR A C 1
ATOM 457 O O . THR A 1 72 ? 10.820 -6.654 10.447 1.00 28.77 68 THR A O 1
ATOM 461 N N . LEU A 1 73 ? 8.812 -5.761 9.953 1.00 31.98 69 LEU A N 1
ATOM 462 C CA . LEU A 1 73 ? 8.971 -4.706 10.951 1.00 27.04 69 LEU A CA 1
ATOM 463 C C . LEU A 1 73 ? 9.031 -5.284 12.360 1.00 28.84 69 LEU A C 1
ATOM 464 O O . LEU A 1 73 ? 9.754 -4.766 13.218 1.00 30.96 69 LEU A O 1
ATOM 469 N N . GLN A 1 74 ? 8.287 -6.366 12.614 1.00 36.31 70 GLN A N 1
ATOM 470 C CA . GLN A 1 74 ? 8.353 -7.004 13.927 1.00 32.65 70 GLN A CA 1
ATOM 471 C C . GLN A 1 74 ? 9.730 -7.610 14.179 1.00 32.97 70 GLN A C 1
ATOM 472 O O . GLN A 1 74 ? 10.282 -7.479 15.279 1.00 32.10 70 GLN A O 1
ATOM 478 N N . ALA A 1 75 ? 10.307 -8.273 13.172 1.00 33.03 71 ALA A N 1
ATOM 479 C CA . ALA A 1 75 ? 11.653 -8.819 13.336 1.00 33.08 71 ALA A CA 1
ATOM 480 C C . ALA A 1 75 ? 12.673 -7.708 13.554 1.00 27.60 71 ALA A C 1
ATOM 481 O O . ALA A 1 75 ? 13.592 -7.847 14.370 1.00 31.18 71 ALA A O 1
ATOM 483 N N . ILE A 1 76 ? 12.521 -6.594 12.835 1.00 28.79 72 ILE A N 1
ATOM 484 C CA . ILE A 1 76 ? 13.420 -5.456 13.005 1.00 27.48 72 ILE A CA 1
ATOM 485 C C . ILE A 1 76 ? 13.315 -4.901 14.420 1.00 28.93 72 ILE A C 1
ATOM 486 O O . ILE A 1 76 ? 14.330 -4.608 15.068 1.00 26.82 72 ILE A O 1
ATOM 491 N N . ALA A 1 77 ? 12.088 -4.761 14.927 1.00 28.89 73 ALA A N 1
ATOM 492 C CA . ALA A 1 77 ? 11.893 -4.201 16.262 1.00 27.66 73 ALA A CA 1
ATOM 493 C C . ALA A 1 77 ? 12.501 -5.096 17.335 1.00 28.26 73 ALA A C 1
ATOM 494 O O . ALA A 1 77 ? 13.166 -4.608 18.256 1.00 25.69 73 ALA A O 1
ATOM 496 N N . LYS A 1 78 ? 12.286 -6.411 17.231 1.00 30.02 74 LYS A N 1
ATOM 497 C CA . LYS A 1 78 ? 12.862 -7.337 18.204 1.00 31.34 74 LYS A CA 1
ATOM 498 C C . LYS A 1 78 ? 14.383 -7.340 18.136 1.00 31.49 74 LYS A C 1
ATOM 499 O O . LYS A 1 78 ? 15.060 -7.443 19.167 1.00 28.20 74 LYS A O 1
ATOM 503 N N . THR A 1 79 ? 14.941 -7.240 16.928 1.00 28.74 75 THR A N 1
ATOM 504 C CA . THR A 1 79 ? 16.392 -7.196 16.794 1.00 25.89 75 THR A CA 1
ATOM 505 C C . THR A 1 79 ? 16.958 -5.933 17.430 1.00 29.28 75 THR A C 1
ATOM 506 O O . THR A 1 79 ? 17.989 -5.982 18.109 1.00 26.98 75 THR A O 1
ATOM 510 N N . LEU A 1 80 ? 16.289 -4.795 17.241 1.00 25.47 76 LEU A N 1
ATOM 511 C CA . LEU A 1 80 ? 16.766 -3.565 17.860 1.00 25.89 76 LEU A CA 1
ATOM 512 C C . LEU A 1 80 ? 16.617 -3.603 19.374 1.00 30.57 76 LEU A C 1
ATOM 513 O O . LEU A 1 80 ? 17.436 -3.016 20.089 1.00 26.20 76 LEU A O 1
ATOM 518 N N . ALA A 1 81 ? 15.589 -4.289 19.879 1.00 26.76 77 ALA A N 1
ATOM 519 C CA . ALA A 1 81 ? 15.412 -4.397 21.323 1.00 31.98 77 ALA A CA 1
ATOM 520 C C . ALA A 1 81 ? 16.594 -5.102 21.976 1.00 35.00 77 ALA A C 1
ATOM 521 O O . ALA A 1 81 ? 17.091 -4.658 23.018 1.00 29.03 77 ALA A O 1
ATOM 523 N N . THR A 1 82 ? 17.068 -6.201 21.379 1.00 29.52 78 THR A N 1
ATOM 524 C CA . THR A 1 82 ? 18.201 -6.900 21.975 1.00 30.73 78 THR A CA 1
ATOM 525 C C . THR A 1 82 ? 19.507 -6.144 21.758 1.00 27.36 78 THR A C 1
ATOM 526 O O . THR A 1 82 ? 20.416 -6.241 22.589 1.00 29.97 78 THR A O 1
ATOM 530 N N . ILE A 1 83 ? 19.618 -5.379 20.667 1.00 25.77 79 ILE A N 1
ATOM 531 C CA . ILE A 1 83 ? 20.792 -4.528 20.479 1.00 27.35 79 ILE A CA 1
ATOM 532 C C . ILE A 1 83 ? 20.875 -3.491 21.593 1.00 23.74 79 ILE A C 1
ATOM 533 O O . ILE A 1 83 ? 21.944 -3.256 22.168 1.00 25.38 79 ILE A O 1
ATOM 538 N N . ALA A 1 84 ? 19.745 -2.854 21.912 1.00 27.63 80 ALA A N 1
ATOM 539 C CA . ALA A 1 84 ? 19.742 -1.821 22.946 1.00 28.48 80 ALA A CA 1
ATOM 540 C C . ALA A 1 84 ? 20.079 -2.399 24.313 1.00 28.83 80 ALA A C 1
ATOM 541 O O . ALA A 1 84 ? 20.780 -1.762 25.107 1.00 30.11 80 ALA A O 1
ATOM 543 N N . LYS A 1 85 ? 19.570 -3.596 24.615 1.00 27.73 81 LYS A N 1
ATOM 544 C CA . LYS A 1 85 ? 19.885 -4.224 25.893 1.00 29.14 81 LYS A CA 1
ATOM 545 C C . LYS A 1 85 ? 21.360 -4.592 25.978 1.00 32.28 81 LYS A C 1
ATOM 546 O O . LYS A 1 85 ? 22.008 -4.356 27.005 1.00 28.82 81 LYS A O 1
ATOM 548 N N . THR A 1 86 ? 21.907 -5.171 24.908 1.00 29.16 82 THR A N 1
ATOM 549 C CA . THR A 1 86 ? 23.318 -5.543 24.910 1.00 28.93 82 THR A CA 1
ATOM 550 C C . THR A 1 86 ? 24.211 -4.310 24.958 1.00 27.91 82 THR A C 1
ATOM 551 O O . THR A 1 86 ? 25.255 -4.315 25.622 1.00 30.01 82 THR A O 1
ATOM 555 N N . LEU A 1 87 ? 23.814 -3.240 24.269 1.00 28.01 83 LEU A N 1
ATOM 556 C CA . LEU A 1 87 ? 24.621 -2.024 24.285 1.00 25.92 83 LEU A CA 1
ATOM 557 C C . LEU A 1 87 ? 24.609 -1.377 25.663 1.00 29.93 83 LEU A C 1
ATOM 558 O O . LEU A 1 87 ? 25.633 -0.850 26.116 1.00 29.60 83 LEU A O 1
ATOM 563 N N . ALA A 1 88 ? 23.463 -1.409 26.348 1.00 30.27 84 ALA A N 1
ATOM 564 C CA . ALA A 1 88 ? 23.405 -0.856 27.697 1.00 33.71 84 ALA A CA 1
ATOM 565 C C . ALA A 1 88 ? 24.274 -1.658 28.656 1.00 34.89 84 ALA A C 1
ATOM 566 O O . ALA A 1 88 ? 24.887 -1.089 29.569 1.00 34.58 84 ALA A O 1
ATOM 568 N N . TYR A 1 89 ? 24.342 -2.980 28.467 1.00 33.76 85 TYR A N 1
ATOM 569 C CA . TYR A 1 89 ? 25.245 -3.788 29.281 1.00 37.27 85 TYR A CA 1
ATOM 570 C C . TYR A 1 89 ? 26.694 -3.379 29.058 1.00 34.87 85 TYR A C 1
ATOM 571 O O . TYR A 1 89 ? 27.484 -3.317 30.008 1.00 36.31 85 TYR A O 1
ATOM 580 N N . ILE A 1 90 ? 27.062 -3.107 27.804 1.00 36.80 86 ILE A N 1
ATOM 581 C CA . ILE A 1 90 ? 28.423 -2.676 27.496 1.00 37.55 86 ILE A CA 1
ATOM 582 C C . ILE A 1 90 ? 28.727 -1.348 28.177 1.00 41.84 86 ILE A C 1
ATOM 583 O O . ILE A 1 90 ? 29.805 -1.161 28.754 1.00 37.97 86 ILE A O 1
ATOM 588 N N . ALA A 1 91 ? 27.779 -0.407 28.128 1.00 35.27 87 ALA A N 1
ATOM 589 C CA . ALA A 1 91 ? 27.964 0.867 28.816 1.00 35.11 87 ALA A CA 1
ATOM 590 C C . ALA A 1 91 ? 28.095 0.664 30.320 1.00 46.20 87 ALA A C 1
ATOM 591 O O . ALA A 1 91 ? 28.849 1.382 30.990 1.00 48.24 87 ALA A O 1
ATOM 593 N N . LYS A 1 92 ? 27.374 -0.316 30.867 1.00 39.74 88 LYS A N 1
ATOM 594 C CA . LYS A 1 92 ? 27.513 -0.635 32.283 1.00 43.63 88 LYS A CA 1
ATOM 595 C C . LYS A 1 92 ? 28.873 -1.251 32.585 1.00 46.90 88 LYS A C 1
ATOM 596 O O . LYS A 1 92 ? 29.393 -1.091 33.694 1.00 57.93 88 LY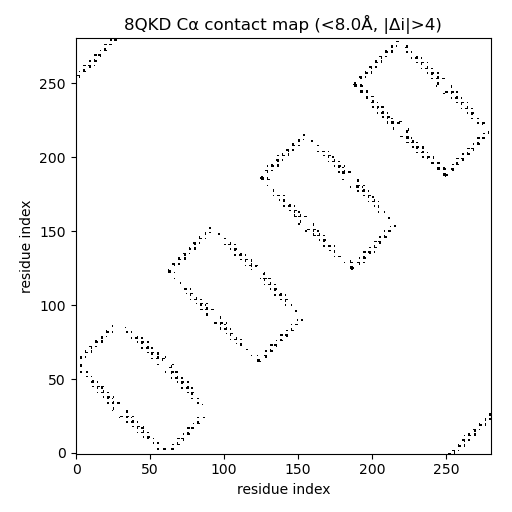S A O 1
ATOM 600 N N . THR A 1 93 ? 29.467 -1.949 31.614 1.00 45.29 89 THR A N 1
ATOM 601 C CA . THR A 1 93 ? 30.789 -2.531 31.821 1.00 57.88 89 THR A CA 1
ATOM 602 C C . THR A 1 93 ? 31.873 -1.460 31.903 1.00 54.83 89 THR A C 1
ATOM 603 O O . THR A 1 93 ? 32.840 -1.616 32.659 1.00 50.10 89 THR A O 1
ATOM 607 N N . LEU A 1 94 ? 31.727 -0.365 31.152 1.00 49.59 90 LEU A N 1
ATOM 608 C CA . LEU A 1 94 ? 32.755 0.674 31.153 1.00 49.49 90 LEU A CA 1
ATOM 609 C C . LEU A 1 94 ? 32.768 1.448 32.465 1.00 56.65 90 LEU A C 1
ATOM 610 O O . LEU A 1 94 ? 33.839 1.747 33.004 1.00 51.05 90 LEU A O 1
ATOM 615 N N . LYS A 1 95 ? 31.594 1.795 32.985 1.00 54.52 91 LYS A N 1
ATOM 616 C CA . LYS A 1 95 ? 31.469 2.541 34.236 1.00 57.87 91 LYS A CA 1
ATOM 617 C C . LYS A 1 95 ? 30.400 1.857 35.077 1.00 52.14 91 LYS A C 1
ATOM 618 O O . LYS A 1 95 ? 29.220 2.233 35.030 1.00 60.80 91 LYS A O 1
ATOM 622 N N . PRO A 1 96 ? 30.777 0.840 35.857 1.00 46.64 92 PRO A N 1
ATOM 623 C CA . PRO A 1 96 ? 29.761 0.068 36.595 1.00 52.46 92 PRO A CA 1
ATOM 624 C C . PRO A 1 96 ? 28.960 0.887 37.592 1.00 59.86 92 PRO A C 1
ATOM 625 O O . PRO A 1 96 ? 27.758 0.641 37.757 1.00 63.44 92 PRO A O 1
ATOM 629 N N . GLU A 1 97 ? 29.581 1.854 38.264 1.00 51.95 93 GLU A N 1
ATOM 630 C CA . GLU A 1 9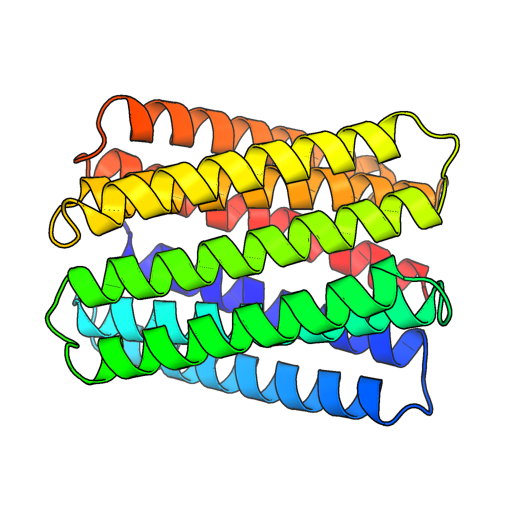7 ? 28.915 2.614 39.312 1.00 63.33 93 GLU A CA 1
ATOM 631 C C . GLU A 1 97 ? 28.353 3.943 38.823 1.00 69.05 93 GLU A C 1
ATOM 632 O O . GLU A 1 97 ? 27.910 4.755 39.641 1.00 69.27 93 GLU A O 1
ATOM 638 N N . SER A 1 98 ? 28.351 4.181 37.515 1.00 61.68 94 SER A N 1
ATOM 639 C CA . SER A 1 98 ? 27.816 5.424 36.980 1.00 58.92 94 SER A CA 1
ATOM 640 C C . SER A 1 98 ? 26.295 5.365 36.913 1.00 65.27 94 SER A C 1
ATOM 641 O O . SER A 1 98 ? 25.709 4.322 36.608 1.00 58.87 94 SER A O 1
ATOM 644 N N . GLU A 1 99 ? 25.655 6.500 37.205 1.00 59.65 95 GLU A N 1
ATOM 645 C CA . GLU A 1 99 ? 24.198 6.553 37.178 1.00 60.07 95 GLU A CA 1
ATOM 646 C C . GLU A 1 99 ? 23.660 6.503 35.755 1.00 61.94 95 GLU A C 1
ATOM 647 O O . GLU A 1 99 ? 22.543 6.021 35.533 1.00 60.13 95 GLU A O 1
ATOM 649 N N . GLU A 1 100 ? 24.433 6.994 34.784 1.00 55.18 96 GLU A N 1
ATOM 650 C CA . GLU A 1 100 ? 24.001 6.933 33.392 1.00 64.39 96 GLU A CA 1
ATOM 651 C C . GLU A 1 100 ? 23.989 5.502 32.873 1.00 55.07 96 GLU A C 1
ATOM 652 O O . GLU A 1 100 ? 23.159 5.160 32.022 1.00 53.68 96 GLU A O 1
ATOM 658 N N . ALA A 1 101 ? 24.894 4.654 33.369 1.00 51.25 97 ALA A N 1
ATOM 659 C CA . ALA A 1 101 ? 24.866 3.245 32.992 1.00 55.62 97 ALA A CA 1
ATOM 660 C C . ALA A 1 101 ? 23.591 2.575 33.486 1.00 62.11 97 ALA A C 1
ATOM 661 O O . ALA A 1 101 ? 22.957 1.807 32.752 1.00 47.65 97 ALA A O 1
ATOM 663 N N . GLU A 1 102 ? 23.197 2.861 34.730 1.00 46.31 98 GLU A N 1
ATOM 664 C CA . GLU A 1 102 ? 21.929 2.351 35.239 1.00 54.08 98 GLU A CA 1
ATOM 665 C C . GLU A 1 102 ? 20.756 2.906 34.441 1.00 56.32 98 GLU A C 1
ATOM 666 O O . GLU A 1 102 ? 19.766 2.203 34.206 1.00 49.02 98 GLU A O 1
ATOM 669 N N . LYS A 1 103 ? 20.851 4.167 34.011 1.00 45.85 99 LYS A N 1
ATOM 670 C CA . LYS A 1 103 ? 19.778 4.755 33.216 1.00 45.11 99 LYS A CA 1
ATOM 671 C C . LYS A 1 103 ? 19.680 4.096 31.847 1.00 45.23 99 LYS A C 1
ATOM 672 O O . LYS A 1 103 ? 18.576 3.892 31.327 1.00 40.87 99 LYS A O 1
ATOM 674 N N . ALA A 1 104 ? 20.823 3.757 31.244 1.00 40.82 100 ALA A N 1
ATOM 675 C CA . ALA A 1 104 ? 20.801 3.092 29.945 1.00 42.32 100 ALA A CA 1
ATOM 676 C C . ALA A 1 104 ? 20.126 1.730 30.037 1.00 35.85 100 ALA A C 1
ATOM 677 O O . ALA A 1 104 ? 19.337 1.358 29.160 1.00 39.70 100 ALA A O 1
ATOM 679 N N . GLU A 1 105 ? 20.424 0.973 31.096 1.00 35.98 101 GLU A N 1
ATOM 680 C CA . GLU A 1 105 ? 19.774 -0.318 31.286 1.00 38.41 101 GLU A CA 1
ATOM 681 C C . GLU A 1 105 ? 18.272 -0.149 31.471 1.00 43.55 101 GLU A C 1
ATOM 682 O O . GLU A 1 105 ? 17.481 -0.901 30.892 1.00 36.50 101 GLU A O 1
ATOM 688 N N . GLU A 1 106 ? 17.861 0.845 32.264 1.00 36.88 102 GLU A N 1
ATOM 689 C CA . GLU A 1 106 ? 16.435 1.079 32.479 1.00 41.05 102 GLU A CA 1
ATOM 690 C C . GLU A 1 106 ? 15.750 1.551 31.201 1.00 40.67 102 GLU A C 1
ATOM 691 O O . GLU A 1 106 ? 14.624 1.135 30.904 1.00 46.35 102 GLU A O 1
ATOM 693 N N . GLU A 1 107 ? 16.414 2.418 30.432 1.00 38.19 103 GLU A N 1
ATOM 694 C CA . GLU A 1 107 ? 15.835 2.890 29.177 1.00 41.07 103 GLU A CA 1
ATOM 695 C C . GLU A 1 107 ? 15.684 1.752 28.174 1.00 37.04 103 GLU A C 1
ATOM 696 O O . GLU A 1 107 ? 14.670 1.663 27.471 1.00 35.82 103 GLU A O 1
ATOM 702 N N . ALA A 1 108 ? 16.686 0.873 28.087 1.00 32.66 104 ALA A N 1
ATOM 703 C CA . ALA A 1 108 ? 16.603 -0.248 27.156 1.00 36.12 104 ALA A CA 1
ATOM 704 C C . ALA A 1 108 ? 15.500 -1.218 27.559 1.00 46.05 104 ALA A C 1
ATOM 705 O O . ALA A 1 108 ? 14.834 -1.800 26.696 1.00 38.22 104 ALA A O 1
ATOM 707 N N . LYS A 1 109 ? 15.295 -1.404 28.864 1.00 42.09 105 LYS A N 1
ATOM 708 C CA . LYS A 1 109 ? 14.199 -2.249 29.327 1.00 44.74 105 LYS A CA 1
ATOM 709 C C . LYS A 1 109 ? 12.851 -1.666 28.922 1.00 42.69 105 LYS A C 1
ATOM 710 O O . LYS A 1 109 ? 11.965 -2.394 28.460 1.00 40.37 105 LYS A O 1
ATOM 713 N N . LYS A 1 110 ? 12.683 -0.349 29.077 1.00 40.97 106 LYS A N 1
ATOM 714 C CA . LYS A 1 110 ? 11.421 0.290 28.716 1.00 37.89 106 LYS A CA 1
ATOM 715 C C . LYS A 1 110 ? 11.184 0.249 27.209 1.00 42.91 106 LYS A C 1
ATOM 716 O O . LYS A 1 110 ? 10.040 0.114 26.758 1.00 36.60 106 LYS A O 1
ATOM 720 N N . ALA A 1 111 ? 12.248 0.375 26.413 1.00 38.63 107 ALA A N 1
ATOM 721 C CA . ALA A 1 111 ? 12.092 0.277 24.965 1.00 45.42 107 ALA A CA 1
ATOM 722 C C . ALA A 1 111 ? 11.623 -1.114 24.561 1.00 32.89 107 ALA A C 1
ATOM 723 O O . ALA A 1 111 ? 10.806 -1.261 23.644 1.00 34.74 107 ALA A O 1
ATOM 725 N N . ALA A 1 112 ? 12.119 -2.148 25.245 1.00 38.07 108 ALA A N 1
ATOM 726 C CA . ALA A 1 112 ? 11.683 -3.510 24.952 1.00 41.30 108 ALA A CA 1
ATOM 727 C C . ALA A 1 112 ? 10.227 -3.737 25.338 1.00 40.04 108 ALA A C 1
ATOM 728 O O . ALA A 1 112 ? 9.526 -4.503 24.667 1.00 39.42 108 ALA A O 1
ATOM 730 N N . GLU A 1 113 ? 9.756 -3.100 26.416 1.00 42.65 109 GLU A N 1
ATOM 731 C CA . GLU A 1 113 ? 8.348 -3.227 26.783 1.00 45.11 109 GLU A CA 1
ATOM 732 C C . GLU A 1 113 ? 7.452 -2.545 25.758 1.00 45.50 109 GLU A C 1
ATOM 733 O O . GLU A 1 113 ? 6.388 -3.068 25.408 1.00 41.64 109 GLU A O 1
ATOM 739 N N . ARG A 1 114 ? 7.861 -1.371 25.274 1.00 38.16 110 ARG A N 1
ATOM 740 C CA . ARG A 1 114 ? 7.110 -0.711 24.213 1.00 47.17 110 ARG A CA 1
ATOM 741 C C . ARG A 1 114 ? 7.106 -1.554 22.945 1.00 43.95 110 ARG A C 1
ATOM 742 O O . ARG A 1 114 ? 6.084 -1.652 22.256 1.00 38.90 110 ARG A O 1
ATOM 750 N N . THR A 1 115 ? 8.244 -2.177 22.628 1.00 36.54 111 THR A N 1
ATOM 751 C CA . THR A 1 115 ? 8.311 -3.081 21.484 1.00 37.00 111 THR A CA 1
ATOM 752 C C . THR A 1 115 ? 7.380 -4.273 21.672 1.00 41.43 111 THR A C 1
ATOM 753 O O . THR A 1 115 ? 6.662 -4.665 20.743 1.00 43.17 111 THR A O 1
ATOM 757 N N . GLU A 1 116 ? 7.368 -4.854 22.875 1.00 36.71 112 GLU A N 1
ATOM 758 C CA . GLU A 1 116 ? 6.483 -5.982 23.141 1.00 45.70 112 GLU A CA 1
ATOM 759 C C . GLU A 1 116 ? 5.018 -5.589 22.978 1.00 44.44 112 GLU A C 1
ATOM 760 O O . GLU A 1 116 ? 4.208 -6.380 22.481 1.00 43.69 112 GLU A O 1
ATOM 762 N N . LYS A 1 117 ? 4.660 -4.366 23.380 1.00 45.24 113 LYS A N 1
ATOM 763 C CA . LYS A 1 117 ? 3.269 -3.935 23.276 1.00 41.94 113 LYS A CA 1
ATOM 764 C C . LYS A 1 117 ? 2.887 -3.631 21.832 1.00 42.23 113 LYS A C 1
ATOM 765 O O . LYS A 1 117 ? 1.755 -3.903 21.413 1.00 40.39 113 LYS A O 1
ATOM 767 N N . ALA A 1 118 ? 3.812 -3.056 21.059 1.00 43.06 114 ALA A N 1
ATOM 768 C CA . ALA A 1 118 ? 3.527 -2.772 19.656 1.00 49.44 114 ALA A CA 1
ATOM 769 C C . ALA A 1 118 ? 3.331 -4.057 18.863 1.00 45.07 114 ALA A C 1
ATOM 770 O O . ALA A 1 118 ? 2.440 -4.139 18.009 1.00 46.56 114 ALA A O 1
ATOM 772 N N . ILE A 1 119 ? 4.158 -5.070 19.131 1.00 44.90 115 ILE A N 1
ATOM 773 C CA . ILE A 1 119 ? 4.026 -6.348 18.439 1.00 44.37 115 ILE A CA 1
ATOM 774 C C . ILE A 1 119 ? 2.707 -7.013 18.806 1.00 48.45 115 ILE A C 1
ATOM 775 O O . ILE A 1 119 ? 2.051 -7.639 17.963 1.00 50.92 115 ILE A O 1
ATOM 780 N N . LYS A 1 120 ? 2.288 -6.870 20.065 1.00 48.49 116 LYS A N 1
ATOM 781 C CA . LYS A 1 120 ? 1.002 -7.413 20.488 1.00 49.22 116 LYS A CA 1
ATOM 782 C C . LYS A 1 120 ? -0.144 -6.781 19.706 1.00 55.92 116 LYS A C 1
ATOM 783 O O . LYS A 1 120 ? -1.045 -7.479 19.227 1.00 53.49 116 LYS A O 1
ATOM 785 N N . TYR A 1 121 ? -0.124 -5.454 19.561 1.00 54.70 117 TYR A N 1
ATOM 786 C CA . TYR A 1 121 ? -1.171 -4.784 18.795 1.00 51.84 117 TYR A CA 1
ATOM 787 C C . TYR A 1 121 ? -1.097 -5.171 17.323 1.00 59.54 117 TYR A C 1
ATOM 788 O O . TYR A 1 121 ? -2.129 -5.435 16.693 1.00 58.82 117 TYR A O 1
ATOM 797 N N . ALA A 1 122 ? 0.114 -5.216 16.759 1.00 54.53 118 ALA A N 1
ATOM 798 C CA . ALA A 1 122 ? 0.262 -5.559 15.348 1.00 54.39 118 ALA A CA 1
ATOM 799 C C . ALA A 1 122 ? -0.272 -6.955 15.057 1.00 64.28 118 ALA A C 1
ATOM 800 O O . ALA A 1 122 ? -0.859 -7.195 13.996 1.00 68.83 118 ALA A O 1
ATOM 802 N N . GLN A 1 123 ? -0.085 -7.889 15.991 1.00 61.75 119 GLN A N 1
ATOM 803 C CA . GLN A 1 123 ? -0.574 -9.247 15.790 1.00 60.59 119 GLN A CA 1
ATOM 804 C C . GLN A 1 123 ? -2.091 -9.327 15.884 1.00 75.76 119 GLN A C 1
ATOM 805 O O . GLN A 1 123 ? -2.692 -10.243 15.310 1.00 69.76 119 GLN A O 1
ATOM 811 N N . ALA A 1 124 ? -2.722 -8.388 16.589 1.00 65.13 120 ALA A N 1
ATOM 812 C CA . ALA A 1 124 ? -4.174 -8.313 16.635 1.00 64.81 120 ALA A CA 1
ATOM 813 C C . ALA A 1 124 ? -4.759 -7.528 15.470 1.00 70.42 120 ALA A C 1
ATOM 814 O O . ALA A 1 124 ? -5.974 -7.590 15.250 1.00 66.07 120 ALA A O 1
ATOM 816 N N . HIS A 1 125 ? -3.933 -6.795 14.724 1.00 54.46 121 HIS A N 1
ATOM 817 C CA . HIS A 1 125 ? -4.400 -5.983 13.599 1.00 65.71 121 HIS A CA 1
ATOM 818 C C . HIS A 1 125 ? -3.413 -6.100 12.443 1.00 65.08 121 HIS A C 1
ATOM 819 O O . HIS A 1 125 ? -2.814 -5.111 12.013 1.00 70.39 121 HIS A O 1
ATOM 826 N N . PRO A 1 126 ? -3.233 -7.310 11.900 1.00 75.47 122 PRO A N 1
ATOM 827 C CA . PRO A 1 126 ? -2.233 -7.494 10.837 1.00 80.94 122 PRO A CA 1
ATOM 828 C C . PRO A 1 126 ? -2.623 -6.855 9.516 1.00 87.96 122 PRO A C 1
ATOM 829 O O . PRO A 1 126 ? -1.776 -6.765 8.618 1.00 87.96 122 PRO A O 1
ATOM 833 N N . ASN A 1 127 ? -3.870 -6.411 9.373 1.00 86.86 123 ASN A N 1
ATOM 834 C CA . ASN A 1 127 ? -4.359 -5.774 8.158 1.00 87.57 123 ASN A CA 1
ATOM 835 C C . ASN A 1 127 ? -4.571 -4.276 8.353 1.00 81.32 123 ASN A C 1
ATOM 836 O O . ASN A 1 127 ? -5.458 -3.683 7.734 1.00 95.75 123 ASN A O 1
ATOM 838 N N . SER A 1 128 ? -3.765 -3.651 9.208 1.00 74.79 124 SER A N 1
ATOM 839 C CA . SER A 1 128 ? -3.986 -2.269 9.604 1.00 61.17 124 SER A CA 1
ATOM 840 C C . SER A 1 128 ? -2.707 -1.460 9.460 1.00 53.21 124 SER A C 1
ATOM 841 O O . SER A 1 128 ? -1.617 -1.932 9.798 1.00 58.28 124 SER A O 1
ATOM 844 N N . LEU A 1 129 ? -2.852 -0.232 8.956 1.00 49.03 125 LEU A N 1
ATOM 845 C CA . LEU A 1 129 ? -1.721 0.686 8.904 1.00 54.45 125 LEU A CA 1
ATOM 846 C C . LEU A 1 129 ? -1.355 1.172 10.301 1.00 53.41 125 LEU A C 1
ATOM 847 O O . LEU A 1 129 ? -0.190 1.489 10.561 1.00 43.41 125 LEU A O 1
ATOM 852 N N . GLU A 1 130 ? -2.332 1.219 11.213 1.00 44.13 126 GLU A N 1
ATOM 853 C CA . GLU A 1 130 ? -2.045 1.567 12.602 1.00 49.55 126 GLU A CA 1
ATOM 854 C C . GLU A 1 130 ? -0.981 0.649 13.186 1.00 45.02 126 GLU A C 1
ATOM 855 O O . GLU A 1 130 ? -0.126 1.089 13.963 1.00 41.47 126 GLU A O 1
ATOM 861 N N . ALA A 1 131 ? -1.028 -0.636 12.828 1.00 43.69 127 ALA A N 1
ATOM 862 C CA . ALA A 1 131 ? -0.037 -1.586 13.318 1.00 52.21 127 ALA A CA 1
ATOM 863 C C . ALA A 1 131 ? 1.351 -1.258 12.784 1.00 43.36 127 ALA A C 1
ATOM 864 O O . ALA A 1 131 ? 2.348 -1.375 13.508 1.00 39.75 127 ALA A O 1
ATOM 866 N N . VAL A 1 132 ? 1.435 -0.838 11.521 1.00 40.12 128 VAL A N 1
ATOM 867 C CA . VAL A 1 132 ? 2.726 -0.480 10.939 1.00 36.59 128 VAL A CA 1
ATOM 868 C C . VAL A 1 132 ? 3.299 0.750 11.633 1.00 36.77 128 VAL A C 1
ATOM 869 O O . VAL A 1 132 ? 4.480 0.783 12.000 1.00 36.96 128 VAL A O 1
ATOM 873 N N . ALA A 1 133 ? 2.467 1.775 11.835 1.00 44.11 129 ALA A N 1
ATOM 874 C CA . ALA A 1 133 ? 2.942 3.002 12.469 1.00 35.51 129 ALA A CA 1
ATOM 875 C C . ALA A 1 133 ? 3.348 2.760 13.919 1.00 35.66 129 ALA A C 1
ATOM 876 O O . ALA A 1 133 ? 4.338 3.329 14.394 1.00 33.56 129 ALA A O 1
ATOM 878 N N . LYS A 1 134 ? 2.644 1.892 14.614 1.00 41.42 130 LYS A N 1
ATOM 879 C CA . LYS A 1 134 ? 2.971 1.595 15.987 1.00 38.74 130 LYS A CA 1
ATOM 880 C C . LYS A 1 134 ? 4.297 0.880 16.096 1.00 37.32 130 LYS A C 1
ATOM 881 O O . LYS A 1 134 ? 5.080 1.176 16.946 1.00 32.24 130 LYS A O 1
ATOM 887 N N . THR A 1 135 ? 4.497 -0.102 15.243 1.00 30.35 131 THR A N 1
ATOM 888 C CA . THR A 1 135 ? 5.763 -0.830 15.263 1.00 32.12 131 THR A CA 1
ATOM 889 C C . THR A 1 135 ? 6.922 0.072 14.857 1.00 27.31 131 THR A C 1
ATOM 890 O O . THR A 1 135 ? 8.018 -0.027 15.419 1.00 28.01 131 THR A O 1
ATOM 894 N N . LEU A 1 136 ? 6.696 0.963 13.888 1.00 31.6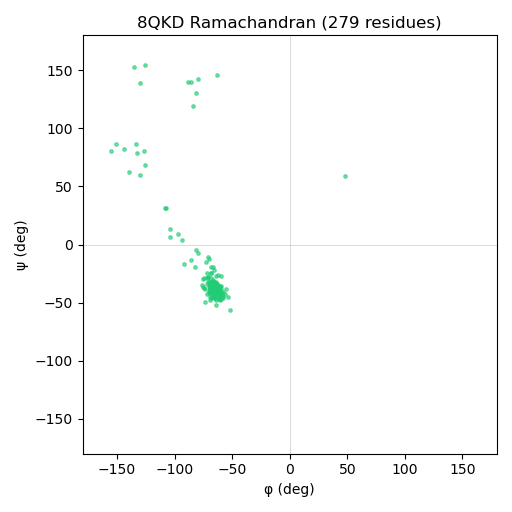8 132 LEU A N 1
ATOM 895 C CA . LEU A 1 136 ? 7.740 1.897 13.481 1.00 29.92 132 LEU A CA 1
ATOM 896 C C . LEU A 1 136 ? 8.120 2.829 14.623 1.00 27.61 132 LEU A C 1
ATOM 897 O O . LEU A 1 136 ? 9.293 3.190 14.776 1.00 24.97 132 LEU A O 1
ATOM 902 N N . LEU A 1 137 ? 7.140 3.226 15.438 1.00 27.27 133 LEU A N 1
ATOM 903 C CA . LEU A 1 137 ? 7.428 4.104 16.568 1.00 27.66 133 LEU A CA 1
ATOM 904 C C . LEU A 1 137 ? 8.237 3.383 17.634 1.00 32.10 133 LEU A C 1
ATOM 905 O O . LEU A 1 137 ? 9.124 3.979 18.258 1.00 34.16 133 LEU A O 1
ATOM 910 N N . ALA A 1 138 ? 7.934 2.105 17.871 1.00 32.75 134 ALA A N 1
ATOM 911 C CA . ALA A 1 138 ? 8.745 1.316 18.791 1.00 33.30 134 ALA A CA 1
ATOM 912 C C . ALA A 1 138 ? 10.178 1.205 18.290 1.00 28.89 134 ALA A C 1
ATOM 913 O O . ALA A 1 138 ? 11.130 1.282 19.076 1.00 27.07 134 ALA A O 1
ATOM 915 N N . ILE A 1 139 ? 10.349 1.036 16.977 1.00 25.19 135 ILE A N 1
ATOM 916 C CA . ILE A 1 139 ? 11.685 1.017 16.384 1.00 27.10 135 ILE A CA 1
ATOM 917 C C . ILE A 1 139 ? 12.385 2.354 16.598 1.00 25.10 135 ILE A C 1
ATOM 918 O O . ILE A 1 139 ? 13.571 2.405 16.949 1.00 26.95 135 ILE A O 1
ATOM 923 N N . ALA A 1 140 ? 11.661 3.456 16.385 1.00 27.86 136 ALA A N 1
ATOM 924 C CA . ALA A 1 140 ? 12.253 4.783 16.524 1.00 29.13 136 ALA A CA 1
ATOM 925 C C . ALA A 1 140 ? 12.692 5.042 17.959 1.00 26.45 136 ALA A C 1
ATOM 926 O O . ALA A 1 140 ? 13.799 5.541 18.206 1.00 25.88 136 ALA A O 1
ATOM 928 N N . TRP A 1 141 ? 11.835 4.704 18.925 1.00 27.54 137 TRP A N 1
ATOM 929 C CA . TRP A 1 141 ? 12.174 4.953 20.321 1.00 29.92 137 TRP A CA 1
ATOM 930 C C . TRP A 1 141 ? 13.364 4.110 20.757 1.00 28.82 137 TRP A C 1
ATOM 931 O O . TRP A 1 141 ? 14.220 4.578 21.516 1.00 27.85 137 TRP A O 1
ATOM 942 N N . THR A 1 142 ? 13.446 2.866 20.276 1.00 24.71 138 THR A N 1
ATOM 943 C CA . THR A 1 142 ? 14.597 2.031 20.611 1.00 25.87 138 THR A CA 1
ATOM 944 C C . THR A 1 142 ? 15.882 2.601 20.022 1.00 28.69 138 THR A C 1
ATOM 945 O O . THR A 1 142 ? 16.925 2.616 20.688 1.00 22.72 138 THR A O 1
ATOM 949 N N . LEU A 1 143 ? 15.825 3.085 18.778 1.00 27.51 139 LEU A N 1
ATOM 950 C CA . LEU A 1 143 ? 16.987 3.740 18.186 1.00 28.02 139 LEU A CA 1
ATOM 951 C C . LEU A 1 143 ? 17.370 5.003 18.947 1.00 23.24 139 LEU A C 1
ATOM 952 O O . LEU A 1 143 ? 18.559 5.324 19.053 1.00 24.41 139 LEU A O 1
ATOM 957 N N . ALA A 1 144 ? 16.388 5.729 19.488 1.00 24.73 140 ALA A N 1
ATOM 958 C CA . ALA A 1 144 ? 16.714 6.905 20.293 1.00 32.22 140 ALA A CA 1
ATOM 959 C C . ALA A 1 144 ? 17.454 6.511 21.567 1.00 30.95 140 ALA A C 1
ATOM 960 O O . ALA A 1 144 ? 18.377 7.213 21.998 1.00 30.09 140 ALA A O 1
ATOM 962 N N . VAL A 1 145 ? 17.069 5.386 22.178 1.00 26.42 141 VAL A N 1
ATOM 963 C CA . VAL A 1 145 ? 17.796 4.883 23.342 1.00 26.62 141 VAL A CA 1
ATOM 964 C C . VAL A 1 145 ? 19.217 4.492 22.953 1.00 27.45 141 VAL A C 1
ATOM 965 O O . VAL A 1 145 ? 20.181 4.791 23.669 1.00 27.80 141 VAL A O 1
ATOM 969 N N . ILE A 1 146 ? 19.369 3.819 21.810 1.00 26.14 142 ILE A N 1
ATOM 970 C CA . ILE A 1 146 ? 20.694 3.410 21.348 1.00 24.41 142 ILE A CA 1
ATOM 971 C C . ILE A 1 146 ? 21.581 4.629 21.116 1.00 27.04 142 ILE A C 1
ATOM 972 O O . ILE A 1 146 ? 22.747 4.657 21.529 1.00 24.87 142 ILE A O 1
ATOM 977 N N . ALA A 1 147 ? 21.040 5.658 20.458 1.00 27.29 143 ALA A N 1
ATOM 978 C CA . ALA A 1 147 ? 21.834 6.849 20.166 1.00 27.60 143 ALA A CA 1
ATOM 979 C C . ALA A 1 147 ? 22.282 7.547 21.445 1.00 30.18 143 ALA A C 1
ATOM 980 O O . ALA A 1 147 ? 23.423 8.016 21.539 1.00 27.96 143 ALA A O 1
ATOM 982 N N . TRP A 1 148 ? 21.391 7.630 22.435 1.00 26.91 144 TRP A N 1
ATOM 983 C CA . TRP A 1 148 ? 21.745 8.215 23.725 1.00 28.18 144 TRP A CA 1
ATOM 984 C C . TRP A 1 148 ? 22.810 7.387 24.433 1.00 30.59 144 TRP A C 1
ATOM 985 O O . TRP A 1 148 ? 23.777 7.935 24.976 1.00 30.93 144 TRP A O 1
ATOM 996 N N . THR A 1 149 ? 22.644 6.062 24.443 1.00 27.82 145 THR A N 1
ATOM 997 C CA . THR A 1 149 ? 23.631 5.198 25.085 1.00 28.93 145 THR A CA 1
ATOM 998 C C . THR A 1 149 ? 24.974 5.279 24.375 1.00 26.60 145 THR A C 1
ATOM 999 O O . THR A 1 149 ? 26.030 5.277 25.018 1.00 30.20 145 THR A O 1
ATOM 1003 N N . LEU A 1 150 ? 24.953 5.360 23.044 1.00 28.64 146 LEU A N 1
ATOM 1004 C CA . LEU A 1 150 ? 26.200 5.383 22.288 1.00 31.00 146 LEU A CA 1
ATOM 1005 C C . LEU A 1 150 ? 26.941 6.698 22.505 1.00 30.98 146 LEU A C 1
ATOM 1006 O O . LEU A 1 150 ? 28.177 6.722 22.564 1.00 30.52 146 LEU A O 1
ATOM 1011 N N . ALA A 1 151 ? 26.201 7.803 22.631 1.00 26.15 147 ALA A N 1
ATOM 1012 C CA . ALA A 1 151 ? 26.828 9.086 22.936 1.00 31.10 147 ALA A CA 1
ATOM 1013 C C . ALA A 1 151 ? 27.415 9.103 24.340 1.00 38.15 147 ALA A C 1
ATOM 1014 O O . ALA A 1 151 ? 28.443 9.751 24.574 1.00 35.20 147 ALA A O 1
ATOM 1016 N N . TYR A 1 152 ? 26.779 8.408 25.286 1.00 34.22 148 TYR A N 1
ATOM 1017 C CA . TYR A 1 152 ? 27.367 8.287 26.613 1.00 32.41 148 TYR A CA 1
ATOM 1018 C C . TYR A 1 152 ? 28.679 7.516 26.557 1.00 38.77 148 TYR A C 1
ATOM 1019 O O . TYR A 1 152 ? 29.660 7.897 27.204 1.00 38.55 148 TYR A O 1
ATOM 1028 N N . ILE A 1 153 ? 28.712 6.426 25.785 1.00 32.55 149 ILE A N 1
ATOM 1029 C CA . ILE A 1 153 ? 29.946 5.664 25.613 1.00 29.65 149 ILE A CA 1
ATOM 1030 C C . ILE A 1 153 ? 31.030 6.535 24.992 1.00 37.65 149 ILE A C 1
ATOM 1031 O O . ILE A 1 153 ? 32.193 6.503 25.416 1.00 34.79 149 ILE A O 1
ATOM 1036 N N . ALA A 1 154 ? 30.669 7.329 23.980 1.00 35.16 150 ALA A N 1
ATOM 1037 C CA . ALA A 1 154 ? 31.648 8.200 23.337 1.00 39.19 150 ALA A CA 1
ATOM 1038 C C . ALA A 1 154 ? 32.234 9.197 24.327 1.00 43.36 150 ALA A C 1
ATOM 1039 O O . ALA A 1 154 ? 33.447 9.435 24.336 1.00 43.04 150 ALA A O 1
ATOM 1041 N N . LYS A 1 155 ? 31.388 9.786 25.176 1.00 41.62 151 LYS A N 1
ATOM 1042 C CA . LYS A 1 155 ? 31.884 10.714 26.185 1.00 46.19 151 LYS A CA 1
ATOM 1043 C C . LYS A 1 155 ? 32.774 10.012 27.200 1.00 50.16 151 LYS A C 1
ATOM 1044 O O . LYS A 1 155 ? 33.729 10.610 27.708 1.00 51.82 151 LYS A O 1
ATOM 1046 N N . THR A 1 156 ? 32.486 8.743 27.498 1.00 45.56 152 THR A N 1
ATOM 1047 C CA . THR A 1 156 ? 33.285 8.006 28.470 1.00 39.82 152 THR A CA 1
ATOM 1048 C C . THR A 1 156 ? 34.699 7.758 27.958 1.00 47.35 152 THR A C 1
ATOM 1049 O O . THR A 1 156 ? 35.650 7.737 28.749 1.00 47.44 152 THR A O 1
ATOM 1053 N N . LEU A 1 157 ? 34.865 7.597 26.644 1.00 43.87 153 LEU A N 1
ATOM 1054 C CA . LEU A 1 157 ? 36.197 7.377 26.090 1.00 46.38 153 LEU A CA 1
ATOM 1055 C C . LEU A 1 157 ? 37.031 8.651 26.049 1.00 43.43 153 LEU A C 1
ATOM 1056 O O . LEU A 1 157 ? 38.261 8.578 26.141 1.00 53.62 153 LEU A O 1
ATOM 1061 N N . ASP A 1 158 ? 36.398 9.817 25.910 1.00 52.25 154 ASP A N 1
ATOM 1062 C CA . ASP A 1 158 ? 37.137 11.074 25.857 1.00 58.52 154 ASP A CA 1
ATOM 1063 C C . ASP A 1 158 ? 36.255 12.230 26.312 1.00 55.98 154 ASP A C 1
ATOM 1064 O O . ASP A 1 158 ? 35.706 12.958 25.474 1.00 50.20 154 ASP A O 1
ATOM 1066 N N . PRO A 1 159 ? 36.094 12.437 27.624 1.00 51.23 155 PRO A N 1
ATOM 1067 C CA . PRO A 1 159 ? 35.172 13.488 28.090 1.00 60.26 155 PRO A CA 1
ATOM 1068 C C . PRO A 1 159 ? 35.620 14.895 27.747 1.00 59.56 155 PRO A C 1
ATOM 1069 O O . PRO A 1 159 ? 34.786 15.809 27.754 1.00 64.18 155 PRO A O 1
ATOM 1073 N N . GLU A 1 160 ? 36.899 15.100 27.439 1.00 50.93 156 GLU A N 1
ATOM 1074 C CA . GLU A 1 160 ? 37.395 16.421 27.076 1.00 67.16 156 GLU A CA 1
ATOM 1075 C C . GLU A 1 160 ? 37.090 16.794 25.631 1.00 66.04 156 GLU A C 1
ATOM 1076 O O . GLU A 1 160 ? 37.340 17.939 25.238 1.00 74.20 156 GLU A O 1
ATOM 1082 N N . SER A 1 161 ? 36.558 15.867 24.840 1.00 64.84 157 SER A N 1
ATOM 1083 C CA . SER A 1 161 ? 36.411 16.063 23.406 1.00 65.99 157 SER A CA 1
ATOM 1084 C C . SER A 1 161 ? 35.114 16.789 23.076 1.00 71.40 157 SER A C 1
ATOM 1085 O O . SER A 1 161 ? 34.063 16.517 23.665 1.00 63.00 157 SER A O 1
ATOM 1088 N N . GLU A 1 162 ? 35.199 17.712 22.114 1.00 70.63 158 GLU A N 1
ATOM 1089 C CA . GLU A 1 162 ? 34.005 18.400 21.638 1.00 61.24 158 GLU A CA 1
ATOM 1090 C C . GLU A 1 162 ? 33.105 17.471 20.832 1.00 59.79 158 GLU A C 1
ATOM 1091 O O . GLU A 1 162 ? 31.887 17.676 20.790 1.00 60.40 158 GLU A O 1
ATOM 1093 N N . GLU A 1 163 ? 33.681 16.451 20.186 1.00 47.24 159 GLU A N 1
ATOM 1094 C CA . GLU A 1 163 ? 32.872 15.502 19.428 1.00 60.57 159 GLU A CA 1
ATOM 1095 C C . GLU A 1 163 ? 31.970 14.680 20.338 1.00 51.95 159 GLU A C 1
ATOM 1096 O O . GLU A 1 163 ? 30.873 14.286 19.926 1.00 50.85 159 GLU A O 1
ATOM 1098 N N . ALA A 1 164 ? 32.409 14.410 21.569 1.00 56.10 160 ALA A N 1
ATOM 1099 C CA . ALA A 1 164 ? 31.566 13.676 22.508 1.00 50.16 160 ALA A CA 1
ATOM 1100 C C . ALA A 1 164 ? 30.308 14.465 22.849 1.00 56.79 160 ALA A C 1
ATOM 1101 O O . ALA A 1 164 ? 29.203 13.908 22.875 1.00 43.96 160 ALA A O 1
ATOM 1103 N N . GLU A 1 165 ? 30.453 15.767 23.112 1.00 50.02 161 GLU A N 1
ATOM 1104 C CA . GLU A 1 165 ? 29.277 16.587 23.384 1.00 59.74 161 GLU A CA 1
ATOM 1105 C C . GLU A 1 165 ? 28.425 16.783 22.137 1.00 49.54 161 GLU A C 1
ATOM 1106 O O . GLU A 1 165 ? 27.196 16.872 22.239 1.00 45.89 161 GLU A O 1
ATOM 1112 N N . LYS A 1 166 ? 29.051 16.855 20.959 1.00 41.02 162 LYS A N 1
ATOM 1113 C CA . LYS A 1 166 ? 28.279 16.939 19.723 1.00 47.63 162 LYS A CA 1
ATOM 1114 C C . LYS A 1 166 ? 27.407 15.703 19.539 1.00 46.70 162 LYS A C 1
ATOM 1115 O O . LYS A 1 166 ? 26.266 15.803 19.072 1.00 38.29 162 LYS A O 1
ATOM 1117 N N . ALA A 1 167 ? 27.928 14.529 19.903 1.00 43.59 163 ALA A N 1
ATOM 1118 C CA . ALA A 1 167 ? 27.135 13.307 19.811 1.00 35.91 163 ALA A CA 1
ATOM 1119 C C . ALA A 1 167 ? 25.975 13.329 20.797 1.00 32.60 163 ALA A C 1
ATOM 1120 O O . ALA A 1 167 ? 24.869 12.877 20.476 1.00 37.85 163 ALA A O 1
ATOM 1122 N N . LYS A 1 168 ? 26.211 13.845 22.005 1.00 40.09 164 LYS A N 1
ATOM 1123 C CA . LYS A 1 168 ? 25.143 13.939 22.996 1.00 43.77 164 LYS A CA 1
ATOM 1124 C C . LYS A 1 168 ? 24.048 14.889 22.527 1.00 39.02 164 LYS A C 1
ATOM 1125 O O . LYS A 1 168 ? 22.854 14.582 22.630 1.00 34.80 164 LYS A O 1
ATOM 1131 N N . LYS A 1 169 ? 24.440 16.053 22.001 1.00 39.77 165 LYS A N 1
ATOM 1132 C CA . LYS A 1 169 ? 23.456 17.006 21.495 1.00 46.63 165 LYS A CA 1
ATOM 1133 C C . LYS A 1 169 ? 22.714 16.446 20.287 1.00 41.36 165 LYS A C 1
ATOM 1134 O O . LYS A 1 169 ? 21.493 16.609 20.165 1.00 38.12 165 LYS A O 1
ATOM 1136 N N . ALA A 1 170 ? 23.436 15.779 19.383 1.00 40.72 166 ALA A N 1
ATOM 1137 C CA . ALA A 1 170 ? 22.794 15.185 18.215 1.00 39.41 166 ALA A CA 1
ATOM 1138 C C . ALA A 1 170 ? 21.784 14.119 18.621 1.00 32.76 166 ALA A C 1
ATOM 1139 O O . ALA A 1 170 ? 20.712 14.007 18.015 1.00 36.71 166 ALA A O 1
ATOM 1141 N N . ALA A 1 171 ? 22.108 13.324 19.645 1.00 33.70 167 ALA A N 1
ATOM 1142 C CA . ALA A 1 171 ? 21.173 12.300 20.103 1.00 33.53 167 ALA A CA 1
ATOM 1143 C C . ALA A 1 171 ? 19.932 12.926 20.730 1.00 34.74 167 ALA A C 1
ATOM 1144 O O . ALA A 1 171 ? 18.822 12.399 20.585 1.00 37.15 167 ALA A O 1
ATOM 1146 N N . GLU A 1 172 ? 20.098 14.053 21.428 1.00 34.94 168 GLU A N 1
ATOM 1147 C CA . GLU A 1 172 ? 18.942 14.737 21.998 1.00 42.07 168 GLU A CA 1
ATOM 1148 C C . GLU A 1 172 ? 18.044 15.303 20.906 1.00 44.60 168 GLU A C 1
ATOM 1149 O O . GLU A 1 172 ? 16.814 15.281 21.031 1.00 45.24 168 GLU A O 1
ATOM 1152 N N . GLU A 1 173 ? 18.642 15.816 19.826 1.00 36.38 169 GLU A N 1
ATOM 1153 C CA . GLU A 1 173 ? 17.847 16.350 18.725 1.00 39.71 169 GLU A CA 1
ATOM 1154 C C . GLU A 1 173 ? 17.098 15.241 17.995 1.00 47.02 169 GLU A C 1
ATOM 1155 O O . GLU A 1 173 ? 15.946 15.430 17.584 1.00 43.27 169 GLU A O 1
ATOM 1157 N N . ALA A 1 174 ? 17.736 14.081 17.819 1.00 40.63 170 ALA A N 1
ATOM 1158 C CA . ALA A 1 174 ? 17.048 12.951 17.204 1.00 35.78 170 ALA A CA 1
ATOM 1159 C C . ALA A 1 174 ? 15.891 12.478 18.074 1.00 32.22 170 ALA A C 1
ATOM 1160 O O . ALA A 1 174 ? 14.844 12.070 17.559 1.00 34.46 170 ALA A O 1
ATOM 1162 N N . LYS A 1 175 ? 16.065 12.523 19.397 1.00 35.72 171 LYS A N 1
ATOM 1163 C CA . LYS A 1 175 ? 14.969 12.186 20.300 1.00 41.78 171 LYS A CA 1
ATOM 1164 C C . LYS A 1 175 ? 13.789 13.129 20.103 1.00 38.32 171 LYS A C 1
ATOM 1165 O O . LYS A 1 175 ? 12.630 12.698 20.122 1.00 36.28 171 LYS A O 1
ATOM 1171 N N . LYS A 1 176 ? 14.067 14.422 19.916 1.00 39.74 172 LYS A N 1
ATOM 1172 C CA . LYS A 1 176 ? 12.997 15.383 19.659 1.00 41.28 172 LYS A CA 1
ATOM 1173 C C . LYS A 1 176 ? 12.258 15.047 18.371 1.00 42.00 172 LYS A C 1
ATOM 1174 O O . LYS A 1 176 ? 11.038 15.226 18.278 1.00 39.89 172 LYS A O 1
ATOM 1177 N N . LYS A 1 177 ? 12.985 14.554 17.365 1.00 33.52 173 LYS A N 1
ATOM 1178 C CA . LYS A 1 177 ? 12.352 14.150 16.116 1.00 34.71 173 LYS A CA 1
ATOM 1179 C C . LYS A 1 177 ? 11.445 12.945 16.326 1.00 40.77 173 LYS A C 1
ATOM 1180 O O . LYS A 1 177 ? 10.379 12.850 15.710 1.00 36.36 173 LYS A O 1
ATOM 1186 N N . VAL A 1 178 ? 11.854 12.013 17.191 1.00 34.14 174 VAL A N 1
ATOM 1187 C CA . VAL A 1 178 ? 10.996 10.877 17.514 1.00 31.44 174 VAL A CA 1
ATOM 1188 C C . VAL A 1 178 ? 9.759 11.346 18.272 1.00 32.87 174 VAL A C 1
ATOM 1189 O O . VAL A 1 178 ? 8.643 10.878 18.017 1.00 36.25 174 VAL A O 1
ATOM 1193 N N . GLU A 1 179 ? 9.935 12.283 19.207 1.00 38.11 175 GLU A N 1
ATOM 1194 C CA . GLU A 1 179 ? 8.797 12.802 19.961 1.00 34.94 175 GLU A CA 1
ATOM 1195 C C . GLU A 1 179 ? 7.778 13.459 19.039 1.00 41.71 175 GLU A C 1
ATOM 1196 O O . GLU A 1 179 ? 6.566 13.284 19.213 1.00 43.05 175 GLU A O 1
ATOM 1202 N N . GLU A 1 180 ? 8.253 14.214 18.045 1.00 47.45 176 GLU A N 1
ATOM 1203 C CA . GLU A 1 180 ? 7.341 14.852 17.102 1.00 45.96 176 GLU A CA 1
ATOM 1204 C C . GLU A 1 180 ? 6.658 13.822 16.211 1.00 44.94 176 GLU A C 1
ATOM 1205 O O . GLU A 1 180 ? 5.487 13.987 15.850 1.00 44.68 176 GLU A O 1
ATOM 1207 N N . ALA A 1 181 ? 7.374 12.755 15.846 1.00 44.17 177 ALA A N 1
ATOM 1208 C CA . ALA A 1 181 ? 6.766 11.700 15.042 1.00 37.21 177 ALA A CA 1
ATOM 1209 C C . ALA A 1 181 ? 5.670 10.980 15.817 1.00 40.57 177 ALA A C 1
ATOM 1210 O O . ALA A 1 181 ? 4.627 10.631 15.252 1.00 42.26 177 ALA A O 1
ATOM 1212 N N . GLU A 1 182 ? 5.890 10.753 17.113 1.00 36.83 178 GLU A N 1
ATOM 1213 C CA . GLU A 1 182 ? 4.882 10.098 17.941 1.00 43.22 178 GLU A CA 1
ATOM 1214 C C . GLU A 1 182 ? 3.630 10.955 18.069 1.00 46.10 178 GLU A C 1
ATOM 1215 O O . GLU A 1 182 ? 2.511 10.429 18.117 1.00 43.49 178 GLU A O 1
ATOM 1221 N N . LYS A 1 183 ? 3.798 12.252 18.081 1.00 43.84 179 LYS A N 1
ATOM 1222 C CA . LYS A 1 183 ? 2.671 13.133 18.174 1.00 52.84 179 LYS A CA 1
ATOM 1223 C C . LYS A 1 183 ? 1.872 13.066 16.889 1.00 49.71 179 LYS A C 1
ATOM 1224 O O . LYS A 1 183 ? 0.688 12.937 16.928 1.00 47.73 179 LYS A O 1
ATOM 1230 N N . ILE A 1 184 ? 2.540 13.107 15.749 1.00 47.65 180 ILE A N 1
ATOM 1231 C CA . ILE A 1 184 ? 1.850 13.070 14.463 1.00 50.84 180 ILE A CA 1
ATOM 1232 C C . ILE A 1 184 ? 1.133 11.739 14.278 1.00 53.39 180 ILE A C 1
ATOM 1233 O O . ILE A 1 184 ? -0.015 11.697 13.821 1.00 46.54 180 ILE A O 1
ATOM 1238 N N . ALA A 1 185 ? 1.791 10.633 14.631 1.00 47.77 181 ALA A N 1
ATOM 1239 C CA . ALA A 1 185 ? 1.177 9.322 14.448 1.00 48.10 181 ALA A CA 1
ATOM 1240 C C . ALA A 1 185 ? -0.037 9.144 15.353 1.00 59.52 181 ALA A C 1
ATOM 1241 O O . ALA A 1 185 ? -1.034 8.534 14.948 1.00 50.30 181 ALA A O 1
ATOM 1243 N N . GLN A 1 186 ? 0.025 9.670 16.579 1.00 46.37 182 GLN A N 1
ATOM 1244 C CA . GLN A 1 186 ? -1.111 9.554 17.487 1.00 51.65 182 GLN A CA 1
ATOM 1245 C C . GLN A 1 186 ? -2.333 10.289 16.956 1.00 46.33 182 GLN A C 1
ATOM 1246 O O . GLN A 1 186 ? -3.469 9.863 17.198 1.00 53.38 182 GLN A O 1
ATOM 1252 N N . LYS A 1 187 ? -2.125 11.387 16.227 1.00 51.54 183 LYS A N 1
ATOM 1253 C CA . LYS A 1 187 ? -3.248 12.166 15.724 1.00 50.59 183 LYS A CA 1
ATOM 1254 C C . LYS A 1 187 ? -3.924 11.500 14.531 1.00 54.09 183 LYS A C 1
ATOM 1255 O O . LYS A 1 187 ? -5.148 11.600 14.387 1.00 52.44 183 LYS A O 1
ATOM 1259 N N . ASP A 1 188 ? -3.165 10.816 13.676 1.00 53.45 184 ASP A N 1
ATOM 1260 C CA . ASP A 1 188 ? -3.742 10.111 12.530 1.00 64.72 184 ASP A CA 1
ATOM 1261 C C . ASP A 1 188 ? -2.864 8.916 12.203 1.00 59.72 184 ASP A C 1
ATOM 1262 O O . ASP A 1 188 ? -1.976 8.991 11.343 1.00 54.18 184 ASP A O 1
ATOM 1267 N N . PRO A 1 189 ? -3.097 7.776 12.862 1.00 58.85 185 PRO A N 1
ATOM 1268 C CA . PRO A 1 189 ? -2.219 6.615 12.668 1.00 59.64 185 PRO A CA 1
ATOM 1269 C C . PRO A 1 189 ? -2.525 5.794 11.428 1.00 59.10 185 PRO A C 1
ATOM 1270 O O . PRO A 1 189 ? -1.779 4.847 11.142 1.00 64.94 185 PRO A O 1
ATOM 1274 N N . GLU A 1 190 ? -3.588 6.111 10.690 1.00 55.08 186 GLU A N 1
ATOM 1275 C CA . GLU A 1 190 ? -3.950 5.388 9.477 1.00 64.14 186 GLU A CA 1
ATOM 1276 C C . GLU A 1 190 ? -3.670 6.209 8.222 1.00 63.03 186 GLU A C 1
ATOM 1277 O O . GLU A 1 190 ? -4.375 6.083 7.219 1.00 61.86 186 GLU A O 1
ATOM 1279 N N . SER A 1 191 ? -2.646 7.056 8.266 1.00 61.21 187 SER A N 1
ATOM 1280 C CA . SER A 1 191 ? -2.234 7.852 7.123 1.00 55.13 187 SER A CA 1
ATOM 1281 C C . SER A 1 191 ? -0.757 7.610 6.857 1.00 53.21 187 SER A C 1
ATOM 1282 O O . SER A 1 191 ? 0.001 7.246 7.762 1.00 53.37 187 SER A O 1
ATOM 1285 N N . LEU A 1 192 ? -0.350 7.811 5.602 1.00 44.94 188 LEU A N 1
ATOM 1286 C CA . LEU A 1 192 ? 1.064 7.667 5.269 1.00 38.32 188 LEU A CA 1
ATOM 1287 C C . LEU A 1 192 ? 1.923 8.727 5.943 1.00 39.13 188 LEU A C 1
ATOM 1288 O O . LEU A 1 192 ? 3.130 8.515 6.104 1.00 38.53 188 LEU A O 1
ATOM 1293 N N . GLU A 1 193 ? 1.329 9.859 6.334 1.00 38.55 189 GLU A N 1
ATOM 1294 C CA . GLU A 1 193 ? 2.066 10.887 7.067 1.00 41.82 189 GLU A CA 1
ATOM 1295 C C . GLU A 1 193 ? 2.753 10.305 8.296 1.00 38.54 189 GLU A C 1
ATOM 1296 O O . GLU A 1 193 ? 3.928 10.587 8.563 1.00 38.51 189 GLU A O 1
ATOM 1302 N N . ALA A 1 194 ? 2.028 9.484 9.060 1.00 37.86 190 ALA A N 1
ATOM 1303 C CA . ALA A 1 194 ? 2.610 8.879 10.252 1.00 37.71 190 ALA A CA 1
ATOM 1304 C C . ALA A 1 194 ? 3.795 7.993 9.897 1.00 37.63 190 ALA A C 1
ATOM 1305 O O . ALA A 1 194 ? 4.809 7.984 10.605 1.00 37.65 190 ALA A O 1
ATOM 1307 N N . VAL A 1 195 ? 3.691 7.246 8.797 1.00 38.12 191 VAL A N 1
ATOM 1308 C CA . VAL A 1 195 ? 4.782 6.363 8.397 1.00 37.14 191 VAL A CA 1
ATOM 1309 C C . VAL A 1 195 ? 5.988 7.175 7.940 1.00 32.15 191 VAL A C 1
ATOM 1310 O O . VAL A 1 195 ? 7.122 6.916 8.356 1.00 32.44 191 VAL A O 1
ATOM 1314 N N . ALA A 1 196 ? 5.764 8.175 7.084 1.00 38.41 192 ALA A N 1
ATOM 1315 C CA . ALA A 1 196 ? 6.885 8.932 6.532 1.00 35.16 192 ALA A CA 1
ATOM 1316 C C . ALA A 1 196 ? 7.622 9.711 7.614 1.00 29.87 192 ALA A C 1
ATOM 1317 O O . ALA A 1 196 ? 8.858 9.738 7.635 1.00 29.41 192 ALA A O 1
ATOM 1319 N N . LYS A 1 197 ? 6.884 10.356 8.520 1.00 33.92 193 LYS A N 1
ATOM 1320 C CA . LYS A 1 197 ? 7.535 11.158 9.552 1.00 32.44 193 LYS A CA 1
ATOM 1321 C C . LYS A 1 197 ? 8.287 10.279 10.540 1.00 30.61 193 LYS A C 1
ATOM 1322 O O . LYS A 1 197 ? 9.363 10.655 11.021 1.00 30.82 193 LYS A O 1
ATOM 1325 N N . THR A 1 198 ? 7.740 9.104 10.854 1.00 29.76 194 THR A N 1
ATOM 1326 C CA . THR A 1 198 ? 8.445 8.192 11.748 1.00 27.01 194 THR A CA 1
ATOM 1327 C C . THR A 1 198 ? 9.689 7.620 11.074 1.00 28.14 194 THR A C 1
ATOM 1328 O O . THR A 1 198 ? 10.750 7.521 11.701 1.00 25.02 194 THR A O 1
ATOM 1332 N N . LEU A 1 199 ? 9.588 7.261 9.789 1.00 31.06 195 LEU A N 1
ATOM 1333 C CA . LEU A 1 199 ? 10.773 6.828 9.051 1.00 27.16 195 LEU A CA 1
ATOM 1334 C C . LEU A 1 199 ? 11.816 7.937 8.979 1.00 26.17 195 LEU A C 1
ATOM 1335 O O . LEU A 1 199 ? 13.025 7.670 9.032 1.00 29.13 195 LEU A O 1
ATOM 1340 N N . ALA A 1 200 ? 11.371 9.189 8.854 1.00 30.98 196 ALA A N 1
ATOM 1341 C CA . ALA A 1 200 ? 12.313 10.302 8.827 1.00 31.65 196 ALA A CA 1
ATOM 1342 C C . ALA A 1 200 ? 13.055 10.425 10.152 1.00 29.93 196 ALA A C 1
ATOM 1343 O O . ALA A 1 200 ? 14.268 10.663 10.172 1.00 30.29 196 ALA A O 1
ATOM 1345 N N . ALA A 1 201 ? 12.344 10.263 11.272 1.00 31.62 197 ALA A N 1
ATOM 1346 C CA . ALA A 1 201 ? 13.003 10.286 12.574 1.00 32.04 197 ALA A CA 1
ATOM 1347 C C . ALA A 1 201 ? 13.979 9.125 12.715 1.00 24.38 197 ALA A C 1
ATOM 1348 O O . ALA A 1 201 ? 15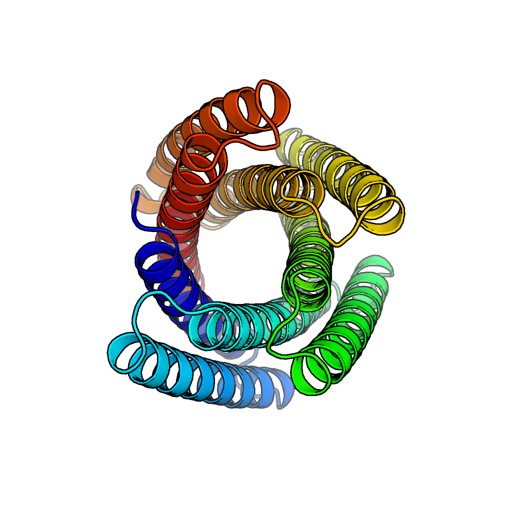.077 9.288 13.262 1.00 30.51 197 ALA A O 1
ATOM 1350 N N . ILE A 1 202 ? 13.600 7.948 12.212 1.00 25.18 198 ILE A N 1
ATOM 1351 C CA . ILE A 1 202 ? 14.490 6.790 12.243 1.00 25.15 198 ILE A CA 1
ATOM 1352 C C . ILE A 1 202 ? 15.762 7.076 11.451 1.00 26.34 198 ILE A C 1
ATOM 1353 O O . ILE A 1 202 ? 16.879 6.813 11.917 1.00 23.14 198 ILE A O 1
ATOM 1358 N N . ALA A 1 203 ? 15.609 7.627 10.243 1.00 24.53 199 ALA A N 1
ATOM 1359 C CA . ALA A 1 203 ? 16.770 7.942 9.411 1.00 27.49 199 ALA A CA 1
ATOM 1360 C C . ALA A 1 203 ? 17.681 8.961 10.084 1.00 28.03 199 ALA A C 1
ATOM 1361 O O . ALA A 1 203 ? 18.911 8.822 10.055 1.00 27.20 199 ALA A O 1
ATOM 1363 N N . ALA A 1 204 ? 17.097 10.002 10.682 1.00 29.42 200 ALA A N 1
ATOM 1364 C CA . ALA A 1 204 ? 17.904 11.007 11.365 1.00 27.80 200 ALA A CA 1
ATOM 1365 C C . ALA A 1 204 ? 18.641 10.406 12.553 1.00 34.07 200 ALA A C 1
ATOM 1366 O O . ALA A 1 204 ? 19.803 10.749 12.814 1.00 28.19 200 ALA A O 1
ATOM 1368 N N . THR A 1 205 ? 17.985 9.498 13.283 1.00 25.86 201 THR A N 1
ATOM 1369 C CA . THR A 1 205 ? 18.621 8.889 14.447 1.00 26.26 201 THR A CA 1
ATOM 1370 C C . THR A 1 205 ? 19.756 7.961 14.031 1.00 25.48 201 THR A C 1
ATOM 1371 O O . THR A 1 205 ? 20.823 7.953 14.659 1.00 27.70 201 THR A O 1
ATOM 1375 N N . LEU A 1 206 ? 19.552 7.177 12.970 1.00 25.87 202 LEU A N 1
ATOM 1376 C CA . LEU A 1 206 ? 20.622 6.312 12.486 1.00 26.48 202 LEU A CA 1
ATOM 1377 C C . LEU A 1 206 ? 21.800 7.117 11.954 1.00 22.79 202 LEU A C 1
ATOM 1378 O O . LEU A 1 206 ? 22.952 6.678 12.069 1.00 26.35 202 LEU A O 1
ATOM 1383 N N . ALA A 1 207 ? 21.541 8.287 11.366 1.00 24.79 203 ALA A N 1
ATOM 1384 C CA . ALA A 1 207 ? 22.643 9.141 10.932 1.00 29.04 203 ALA A CA 1
ATOM 1385 C C . ALA A 1 207 ? 23.499 9.571 12.117 1.00 32.62 203 ALA A C 1
ATOM 1386 O O . ALA A 1 207 ? 24.735 9.561 12.039 1.00 28.66 203 ALA A O 1
ATOM 1388 N N . VAL A 1 208 ? 22.860 9.935 13.231 1.00 27.90 204 VAL A N 1
ATOM 1389 C CA . VAL A 1 208 ? 23.603 10.285 14.440 1.00 26.34 204 VAL A CA 1
ATOM 1390 C C . VAL A 1 208 ? 24.413 9.091 14.930 1.00 27.88 204 VAL A C 1
ATOM 1391 O O . VAL A 1 208 ? 25.588 9.222 15.298 1.00 27.86 204 VAL A O 1
ATOM 1395 N N . ILE A 1 209 ? 23.794 7.909 14.941 1.00 24.58 205 ILE A N 1
ATOM 1396 C CA . ILE A 1 209 ? 24.470 6.703 15.417 1.00 25.74 205 ILE A CA 1
ATOM 1397 C C . ILE A 1 209 ? 25.716 6.425 14.583 1.00 22.07 205 ILE A C 1
ATOM 1398 O O . ILE A 1 209 ? 26.798 6.156 15.120 1.00 25.68 205 ILE A O 1
ATOM 1403 N N . ALA A 1 210 ? 25.584 6.492 13.255 1.00 25.90 206 ALA A N 1
ATOM 1404 C CA . ALA A 1 210 ? 26.715 6.181 12.381 1.00 29.07 206 ALA A CA 1
ATOM 1405 C C . ALA A 1 210 ? 27.881 7.138 12.607 1.00 29.34 206 ALA A C 1
ATOM 1406 O O . ALA A 1 210 ? 29.042 6.710 12.672 1.00 26.08 206 ALA A O 1
ATOM 1408 N N . LYS A 1 211 ? 27.599 8.436 12.735 1.00 27.12 207 LYS A N 1
ATOM 1409 C CA . LYS A 1 211 ? 28.678 9.389 12.983 1.00 28.51 207 LYS A CA 1
ATOM 1410 C C . LYS A 1 211 ? 29.275 9.205 14.374 1.00 31.13 207 LYS A C 1
ATOM 1411 O O . LYS A 1 211 ? 30.493 9.326 14.552 1.00 31.44 207 LYS A O 1
ATOM 1417 N N . THR A 1 212 ? 28.439 8.917 15.374 1.00 30.32 208 THR A N 1
ATOM 1418 C CA . THR A 1 212 ? 28.959 8.657 16.714 1.00 33.23 208 THR A CA 1
ATOM 1419 C C . THR A 1 212 ? 29.819 7.400 16.731 1.00 32.97 208 THR A C 1
ATOM 1420 O O . THR A 1 212 ? 30.874 7.362 17.379 1.00 28.39 208 THR A O 1
ATOM 1424 N N . LEU A 1 213 ? 29.388 6.364 16.011 1.00 28.15 209 LEU A N 1
ATOM 1425 C CA . LEU A 1 213 ? 30.128 5.109 15.988 1.00 29.73 209 LEU A CA 1
ATOM 1426 C C . LEU A 1 213 ? 31.470 5.268 15.285 1.00 31.27 209 LEU A C 1
ATOM 1427 O O . LEU A 1 213 ? 32.469 4.674 15.707 1.00 32.08 209 LEU A O 1
ATOM 1432 N N . ALA A 1 214 ? 31.515 6.065 14.213 1.00 29.64 210 ALA A N 1
ATOM 1433 C CA . ALA A 1 214 ? 32.781 6.311 13.530 1.00 34.45 210 ALA A CA 1
ATOM 1434 C C . ALA A 1 214 ? 33.756 7.054 14.433 1.00 39.17 210 ALA A C 1
ATOM 1435 O O . ALA A 1 214 ? 34.968 6.807 14.393 1.00 37.32 210 ALA A O 1
ATOM 1437 N N . TYR A 1 215 ? 33.246 7.979 15.248 1.00 32.84 211 TYR A N 1
ATOM 1438 C CA . TYR A 1 215 ? 34.099 8.660 16.216 1.00 31.50 211 TYR A CA 1
ATOM 1439 C C . TYR A 1 215 ? 34.658 7.680 17.239 1.00 35.43 211 TYR A C 1
ATOM 1440 O O . TYR A 1 215 ? 35.831 7.770 17.626 1.00 33.38 211 TYR A O 1
ATOM 1449 N N . ILE A 1 216 ? 33.833 6.730 17.679 1.00 34.13 212 ILE A N 1
ATOM 1450 C CA . ILE A 1 216 ? 34.269 5.738 18.658 1.00 35.09 212 ILE A CA 1
ATOM 1451 C C . ILE A 1 216 ? 35.349 4.841 18.063 1.00 37.40 212 ILE A C 1
ATOM 1452 O O . ILE A 1 216 ? 36.363 4.549 18.708 1.00 36.69 212 ILE A O 1
ATOM 1457 N N . ALA A 1 217 ? 35.147 4.392 16.821 1.00 36.25 213 ALA A N 1
ATOM 1458 C CA . ALA A 1 217 ? 36.151 3.561 16.162 1.00 35.63 213 ALA A CA 1
ATOM 1459 C C . ALA A 1 217 ? 37.493 4.273 16.082 1.00 39.50 213 ALA A C 1
ATOM 1460 O O . ALA A 1 217 ? 38.539 3.674 16.360 1.00 41.36 213 ALA A O 1
ATOM 1462 N N . LYS A 1 218 ? 37.482 5.554 15.707 1.00 35.12 214 LYS A N 1
ATOM 1463 C CA . LYS A 1 218 ? 38.727 6.307 15.595 1.00 37.85 214 LYS A CA 1
ATOM 1464 C C . LYS A 1 218 ? 39.356 6.560 16.961 1.00 40.53 214 LYS A C 1
ATOM 1465 O O . LYS A 1 218 ? 40.586 6.545 17.092 1.00 44.32 214 LYS A O 1
ATOM 1471 N N . THR A 1 219 ? 38.536 6.779 17.989 1.00 41.94 215 THR A N 1
ATOM 1472 C CA . THR A 1 219 ? 39.071 6.982 19.330 1.00 37.97 215 THR A CA 1
ATOM 1473 C C . THR A 1 219 ? 39.676 5.697 19.880 1.00 41.34 215 THR A C 1
ATOM 1474 O O . THR A 1 219 ? 40.691 5.731 20.588 1.00 39.47 215 THR A O 1
ATOM 1478 N N . LEU A 1 220 ? 39.075 4.551 19.551 1.00 41.39 216 LEU A N 1
ATOM 1479 C CA . LEU A 1 220 ? 39.589 3.274 20.035 1.00 45.64 216 LEU A CA 1
ATOM 1480 C C . LEU A 1 220 ? 40.903 2.896 19.362 1.00 46.90 216 LEU A C 1
ATOM 1481 O O . LEU A 1 220 ? 41.746 2.238 19.981 1.00 45.00 216 LEU A O 1
ATOM 1486 N N . ASP A 1 221 ? 41.094 3.290 18.104 1.00 40.59 217 ASP A N 1
ATOM 1487 C CA . ASP A 1 221 ? 42.295 2.942 17.343 1.00 50.14 217 ASP A CA 1
ATOM 1488 C C . ASP A 1 221 ? 42.672 4.113 16.448 1.00 48.93 217 ASP A C 1
ATOM 1489 O O . ASP A 1 221 ? 42.334 4.143 15.259 1.00 49.18 217 ASP A O 1
ATOM 1494 N N . PRO A 1 222 ? 43.373 5.111 16.998 1.00 50.32 218 PRO A N 1
ATOM 1495 C CA . PRO A 1 222 ? 43.721 6.294 16.190 1.00 50.16 218 PRO A CA 1
ATOM 1496 C C . PRO A 1 222 ? 44.557 5.986 14.959 1.00 62.32 218 PRO A C 1
ATOM 1497 O O . PRO A 1 222 ? 44.491 6.739 13.980 1.00 62.05 218 PRO A O 1
ATOM 1501 N N . LYS A 1 223 ? 45.347 4.915 14.974 1.00 55.85 219 LYS A N 1
ATOM 1502 C CA . LYS A 1 223 ? 46.222 4.583 13.857 1.00 58.22 219 LYS A CA 1
ATOM 1503 C C . LYS A 1 223 ? 45.592 3.614 12.861 1.00 55.23 219 LYS A C 1
ATOM 1504 O O . LYS A 1 223 ? 46.268 3.200 11.914 1.00 62.61 219 LYS A O 1
ATOM 1507 N N . SER A 1 224 ? 44.326 3.245 13.042 1.00 47.78 220 SER A N 1
ATOM 1508 C CA . SER A 1 224 ? 43.664 2.314 12.135 1.00 48.70 220 SER A CA 1
ATOM 1509 C C . SER A 1 224 ? 43.116 3.071 10.929 1.00 50.92 220 SER A C 1
ATOM 1510 O O . SER A 1 224 ? 42.272 3.961 11.080 1.00 45.62 220 SER A O 1
ATOM 1513 N N . GLU A 1 225 ? 43.594 2.715 9.732 1.00 58.90 221 GLU A N 1
ATOM 1514 C CA . GLU A 1 225 ? 43.109 3.375 8.522 1.00 57.35 221 GLU A CA 1
ATOM 1515 C C . GLU A 1 225 ? 41.644 3.047 8.260 1.00 58.05 221 GLU A C 1
ATOM 1516 O O . GLU A 1 225 ? 40.893 3.896 7.763 1.00 51.23 221 GLU A O 1
ATOM 1522 N N . GLU A 1 226 ? 41.216 1.825 8.591 1.00 49.00 222 GLU A N 1
ATOM 1523 C CA . GLU A 1 226 ? 39.808 1.472 8.439 1.00 53.05 222 GLU A CA 1
ATOM 1524 C C . GLU A 1 226 ? 38.925 2.339 9.326 1.00 54.26 222 GLU A C 1
ATOM 1525 O O . GLU A 1 226 ? 37.851 2.781 8.904 1.00 44.27 222 GLU A O 1
ATOM 1528 N N . ALA A 1 227 ? 39.367 2.603 10.558 1.00 50.77 223 ALA A N 1
ATOM 1529 C CA . ALA A 1 227 ? 38.575 3.424 11.468 1.00 45.78 223 ALA A CA 1
ATOM 1530 C C . ALA A 1 227 ? 38.527 4.876 11.008 1.00 45.93 223 ALA A C 1
ATOM 1531 O O . ALA A 1 227 ? 37.494 5.543 11.149 1.00 49.84 223 ALA A O 1
ATOM 1533 N N . LYS A 1 228 ? 39.635 5.386 10.465 1.00 46.20 224 LYS A N 1
ATOM 1534 C CA . LYS A 1 228 ? 39.643 6.758 9.969 1.00 57.36 224 LYS A CA 1
ATOM 1535 C C . LYS A 1 228 ? 38.676 6.930 8.804 1.00 58.12 224 LYS A C 1
ATOM 1536 O O . LYS A 1 228 ? 38.019 7.970 8.681 1.00 61.48 224 LYS A O 1
ATOM 1538 N N . LYS A 1 229 ? 38.567 5.913 7.944 1.00 53.44 225 LYS A N 1
ATOM 1539 C CA . LYS A 1 229 ? 37.680 6.005 6.789 1.00 49.91 225 LYS A CA 1
ATOM 1540 C C . LYS A 1 229 ? 36.209 6.022 7.181 1.00 49.72 225 LYS A C 1
ATOM 1541 O O . LYS A 1 229 ? 35.374 6.443 6.374 1.00 44.52 225 LYS A O 1
ATOM 1547 N N . ALA A 1 230 ? 35.869 5.577 8.393 1.00 41.98 226 ALA A N 1
ATOM 1548 C CA . ALA A 1 230 ? 34.467 5.520 8.786 1.00 41.19 226 ALA A CA 1
ATOM 1549 C C . ALA A 1 230 ? 33.851 6.903 8.952 1.00 45.03 226 ALA A C 1
ATOM 1550 O O . ALA A 1 230 ? 32.629 7.036 8.825 1.00 39.28 226 ALA A O 1
ATOM 1552 N N . LYS A 1 231 ? 34.657 7.933 9.225 1.00 39.40 227 LYS A N 1
ATOM 1553 C CA . LYS A 1 231 ? 34.102 9.275 9.375 1.00 51.77 227 LYS A CA 1
ATOM 1554 C C . LYS A 1 231 ? 33.482 9.765 8.072 1.00 42.32 227 LYS A C 1
ATOM 1555 O O . LYS A 1 231 ? 32.327 10.205 8.050 1.00 38.65 227 LYS A O 1
ATOM 1561 N N . GLU A 1 232 ? 34.239 9.707 6.973 1.00 42.89 228 GLU A N 1
ATOM 1562 C CA . GLU A 1 232 ? 33.707 10.156 5.691 1.00 42.96 228 GLU A CA 1
ATOM 1563 C C . GLU A 1 232 ? 32.573 9.262 5.210 1.00 41.85 228 GLU A C 1
ATOM 1564 O O . GLU A 1 232 ? 31.649 9.740 4.541 1.00 43.92 228 GLU A O 1
ATOM 1566 N N . LYS A 1 233 ? 32.619 7.971 5.538 1.00 40.02 229 LYS A N 1
ATOM 1567 C CA . LYS A 1 233 ? 31.551 7.070 5.119 1.00 37.73 229 LYS A CA 1
ATOM 1568 C C . LYS A 1 233 ? 30.256 7.366 5.865 1.00 35.71 229 LYS A C 1
ATOM 1569 O O . LYS A 1 233 ? 29.174 7.373 5.265 1.00 31.24 229 LYS A O 1
ATOM 1573 N N . ALA A 1 234 ? 30.348 7.621 7.172 1.00 30.47 230 ALA A N 1
ATOM 1574 C CA . ALA A 1 234 ? 29.160 7.960 7.946 1.00 32.50 230 ALA A CA 1
ATOM 1575 C C . ALA A 1 234 ? 28.609 9.320 7.541 1.00 35.84 230 ALA A C 1
ATOM 1576 O O . ALA A 1 234 ? 27.390 9.526 7.532 1.00 32.74 230 ALA A O 1
ATOM 1578 N N . GLU A 1 235 ? 29.493 10.261 7.200 1.00 36.20 231 GLU A N 1
ATOM 1579 C CA . GLU A 1 235 ? 29.037 11.580 6.774 1.00 40.56 231 GLU A CA 1
ATOM 1580 C C . GLU A 1 235 ? 28.288 11.506 5.448 1.00 37.29 231 GLU A C 1
ATOM 1581 O O . GLU A 1 235 ? 27.264 12.177 5.268 1.00 37.11 231 GLU A O 1
ATOM 1584 N N . ALA A 1 236 ? 28.778 10.690 4.510 1.00 35.89 232 ALA A N 1
ATOM 1585 C CA . ALA A 1 236 ? 28.086 10.531 3.234 1.00 37.13 232 ALA A CA 1
ATOM 1586 C C . ALA A 1 236 ? 26.721 9.881 3.420 1.00 30.84 232 ALA A C 1
ATOM 1587 O O . ALA A 1 236 ? 25.742 10.286 2.783 1.00 34.90 232 ALA A O 1
ATOM 1589 N N . ALA A 1 237 ? 26.636 8.866 4.284 1.00 34.17 233 ALA A N 1
ATOM 1590 C CA . ALA A 1 237 ? 25.342 8.262 4.588 1.00 37.60 233 ALA A CA 1
ATOM 1591 C C . ALA A 1 237 ? 24.421 9.258 5.279 1.00 31.31 233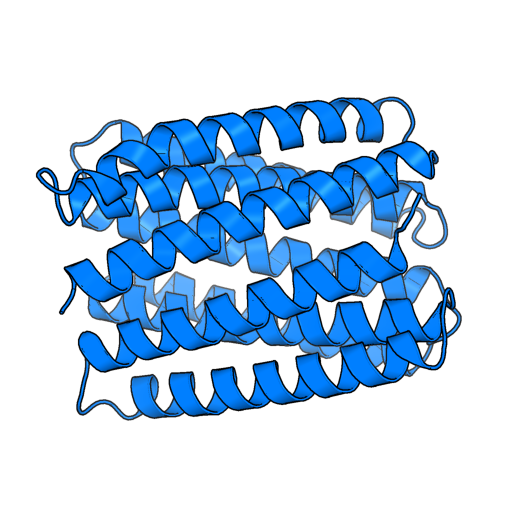 ALA A C 1
ATOM 1592 O O . ALA A 1 237 ? 23.213 9.284 5.017 1.00 31.56 233 ALA A O 1
ATOM 1594 N N . ALA A 1 238 ? 24.975 10.085 6.171 1.00 27.44 234 ALA A N 1
ATOM 1595 C CA . ALA A 1 238 ? 24.165 11.085 6.858 1.00 36.33 234 ALA A CA 1
ATOM 1596 C C . ALA A 1 238 ? 23.637 12.131 5.886 1.00 35.62 234 ALA A C 1
ATOM 1597 O O . ALA A 1 238 ? 22.505 12.607 6.032 1.00 34.88 234 ALA A O 1
ATOM 1599 N N . LYS A 1 239 ? 24.444 12.508 4.892 1.00 31.22 235 LYS A N 1
ATOM 1600 C CA . LYS A 1 239 ? 23.965 13.422 3.860 1.00 33.78 235 LYS A CA 1
ATOM 1601 C C . LYS A 1 239 ? 22.848 12.783 3.048 1.00 35.67 235 LYS A C 1
ATOM 1602 O O . LYS A 1 239 ? 21.883 13.453 2.661 1.00 38.19 235 LYS A O 1
ATOM 1608 N N . LYS A 1 240 ? 22.966 11.481 2.781 1.00 31.75 236 LYS A N 1
ATOM 1609 C CA . LYS A 1 240 ? 21.931 10.771 2.039 1.00 34.72 236 LYS A CA 1
ATOM 1610 C C . LYS A 1 240 ? 20.630 10.726 2.830 1.00 36.88 236 LYS A C 1
ATOM 1611 O O . LYS A 1 240 ? 19.543 10.888 2.262 1.00 35.77 236 LYS A O 1
ATOM 1617 N N . ALA A 1 241 ? 20.721 10.519 4.145 1.00 33.58 237 ALA A N 1
ATOM 1618 C CA . ALA A 1 241 ? 19.524 10.547 4.978 1.00 35.80 237 ALA A CA 1
ATOM 1619 C C . ALA A 1 241 ? 18.924 11.944 5.026 1.00 37.78 237 ALA A C 1
ATOM 1620 O O . ALA A 1 241 ? 17.700 12.103 4.937 1.00 34.21 237 ALA A O 1
ATOM 1622 N N . ALA A 1 242 ? 19.770 12.969 5.164 1.00 32.74 238 ALA A N 1
ATOM 1623 C CA . ALA A 1 242 ? 19.276 14.343 5.162 1.00 35.41 238 ALA A CA 1
ATOM 1624 C C . ALA A 1 242 ? 18.484 14.643 3.897 1.00 35.67 238 ALA A C 1
ATOM 1625 O O . ALA A 1 242 ? 17.425 15.278 3.955 1.00 40.03 238 ALA A O 1
ATOM 1627 N N . GLU A 1 243 ? 18.977 14.182 2.744 1.00 37.58 239 GLU A N 1
ATOM 1628 C CA . GLU A 1 243 ? 18.253 14.375 1.491 1.00 37.37 239 GLU A CA 1
ATOM 1629 C C . GLU A 1 243 ? 16.881 13.718 1.543 1.00 39.02 239 GLU A C 1
ATOM 1630 O O . GLU A 1 243 ? 15.873 14.326 1.168 1.00 36.62 239 GLU A O 1
ATOM 1636 N N . ALA A 1 244 ? 16.826 12.465 1.999 1.00 34.30 240 ALA A N 1
ATOM 1637 C CA . ALA A 1 244 ? 15.555 11.748 2.041 1.00 38.00 240 ALA A CA 1
ATOM 1638 C C . ALA A 1 244 ? 14.590 12.391 3.027 1.00 34.04 240 ALA A C 1
ATOM 1639 O O . ALA A 1 244 ? 13.387 12.494 2.754 1.00 38.00 240 ALA A O 1
ATOM 1641 N N . ILE A 1 245 ? 15.100 12.829 4.180 1.00 32.77 241 ILE A N 1
ATOM 1642 C CA . ILE A 1 245 ? 14.252 13.463 5.186 1.00 39.19 241 ILE A CA 1
ATOM 1643 C C . ILE A 1 245 ? 13.615 14.726 4.625 1.00 39.36 241 ILE A C 1
ATOM 1644 O O . ILE A 1 245 ? 12.425 14.992 4.845 1.00 44.29 241 ILE A O 1
ATOM 1649 N N . GLU A 1 246 ? 14.391 15.520 3.881 1.00 36.11 242 GLU A N 1
ATOM 1650 C CA . GLU A 1 246 ? 13.836 16.716 3.254 1.00 44.34 242 GLU A CA 1
ATOM 1651 C C . GLU A 1 246 ? 12.679 16.362 2.329 1.00 44.59 242 GLU A C 1
ATOM 1652 O O . GLU A 1 246 ? 11.659 17.061 2.302 1.00 46.40 242 GLU A O 1
ATOM 1655 N N . LYS A 1 247 ? 12.816 15.273 1.571 1.00 41.13 243 LYS A N 1
ATOM 1656 C CA . LYS A 1 247 ? 11.726 14.827 0.709 1.00 42.88 243 LYS A CA 1
ATOM 1657 C C . LYS A 1 247 ? 10.525 14.374 1.529 1.00 48.90 243 LYS A C 1
ATOM 1658 O O . LYS A 1 247 ? 9.375 14.646 1.163 1.00 50.59 243 LYS A O 1
ATOM 1661 N N . ALA A 1 248 ? 10.777 13.692 2.648 1.00 40.36 244 ALA A N 1
ATOM 1662 C CA . ALA A 1 248 ? 9.692 13.132 3.444 1.00 46.52 244 ALA A CA 1
ATOM 1663 C C . ALA A 1 248 ? 8.877 14.221 4.128 1.00 55.9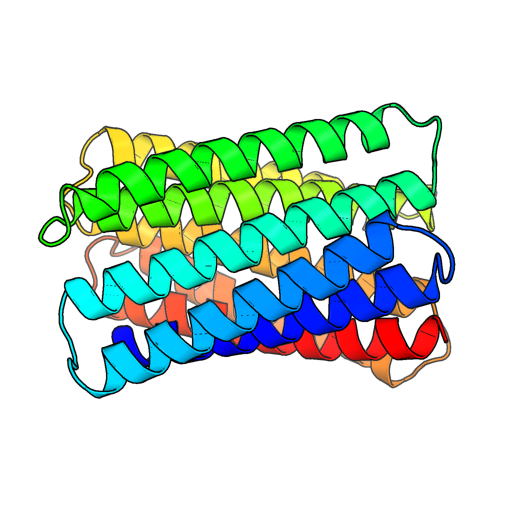2 244 ALA A C 1
ATOM 1664 O O . ALA A 1 248 ? 7.658 14.091 4.270 1.00 59.33 244 ALA A O 1
ATOM 1666 N N . GLU A 1 249 ? 9.524 15.302 4.560 1.00 50.36 245 GLU A N 1
ATOM 1667 C CA . GLU A 1 249 ? 8.782 16.402 5.162 1.00 54.52 245 GLU A CA 1
ATOM 1668 C C . GLU A 1 249 ? 8.183 17.338 4.119 1.00 64.29 245 GLU A C 1
ATOM 1669 O O . GLU A 1 249 ? 7.243 18.078 4.434 1.00 60.99 245 GLU A O 1
ATOM 1675 N N . LYS A 1 250 ? 8.690 17.308 2.884 1.00 49.95 246 LYS A N 1
ATOM 1676 C CA . LYS A 1 250 ? 8.075 18.074 1.805 1.00 50.53 246 LYS A CA 1
ATOM 1677 C C . LYS A 1 250 ? 6.768 17.430 1.357 1.00 58.69 246 LYS A C 1
ATOM 1678 O O . LYS A 1 250 ? 5.738 18.105 1.241 1.00 57.36 246 LYS A O 1
ATOM 1682 N N . ASP A 1 251 ? 6.794 16.123 1.101 1.00 47.21 247 ASP A N 1
ATOM 1683 C CA . ASP A 1 251 ? 5.626 15.368 0.644 1.00 54.89 247 ASP A CA 1
ATOM 1684 C C . ASP A 1 251 ? 5.433 14.174 1.570 1.00 49.72 247 ASP A C 1
ATOM 1685 O O . ASP A 1 251 ? 5.821 13.047 1.239 1.00 43.25 247 ASP A O 1
ATOM 1690 N N . PRO A 1 252 ? 4.818 14.386 2.739 1.00 44.89 248 PRO A N 1
ATOM 1691 C CA . PRO A 1 252 ? 4.748 13.309 3.743 1.00 52.12 248 PRO A CA 1
ATOM 1692 C C . PRO A 1 252 ? 3.840 12.151 3.363 1.00 54.95 248 PRO A C 1
ATOM 1693 O O . PRO A 1 252 ? 3.892 11.110 4.030 1.00 50.37 248 PRO A O 1
ATOM 1697 N N . GLU A 1 253 ? 3.010 12.286 2.333 1.00 46.39 249 GLU A N 1
ATOM 1698 C CA . GLU A 1 253 ? 2.191 11.183 1.854 1.00 52.13 249 GLU A CA 1
ATOM 1699 C C . GLU A 1 253 ? 2.739 10.572 0.572 1.00 53.23 249 GLU A C 1
ATOM 1700 O O . GLU A 1 253 ? 2.037 9.799 -0.087 1.00 68.16 249 GLU A O 1
ATOM 1703 N N . SER A 1 254 ? 3.976 10.901 0.209 1.00 49.21 250 SER A N 1
ATOM 1704 C CA . SER A 1 254 ? 4.583 10.390 -1.010 1.00 49.91 250 SER A CA 1
ATOM 1705 C C . SER A 1 254 ? 5.131 8.988 -0.782 1.00 49.70 250 SER A C 1
ATOM 1706 O O . SER A 1 254 ? 5.848 8.743 0.193 1.00 43.15 250 SER A O 1
ATOM 1709 N N . LEU A 1 255 ? 4.790 8.067 -1.684 1.00 46.83 251 LEU A N 1
ATOM 1710 C CA . LEU A 1 255 ? 5.417 6.751 -1.652 1.00 40.48 251 LEU A CA 1
ATOM 1711 C C . LEU A 1 255 ? 6.889 6.845 -2.032 1.00 46.45 251 LEU A C 1
ATOM 1712 O O . LEU A 1 255 ? 7.727 6.126 -1.476 1.00 39.50 251 LEU A O 1
ATOM 1717 N N . GLU A 1 256 ? 7.219 7.737 -2.971 1.00 46.49 252 GLU A N 1
ATOM 1718 C CA . GLU A 1 256 ? 8.610 7.920 -3.375 1.00 49.04 252 GLU A CA 1
ATOM 1719 C C . GLU A 1 256 ? 9.463 8.421 -2.219 1.00 45.75 252 GLU A C 1
ATOM 1720 O O . GLU A 1 256 ? 10.633 8.041 -2.091 1.00 44.62 252 GLU A O 1
ATOM 1726 N N . ALA A 1 257 ? 8.902 9.288 -1.373 1.00 44.76 253 ALA A N 1
ATOM 1727 C CA . ALA A 1 257 ? 9.641 9.758 -0.206 1.00 45.28 253 ALA A CA 1
ATOM 1728 C C . ALA A 1 257 ? 9.862 8.630 0.792 1.00 43.93 253 ALA A C 1
ATOM 1729 O O . ALA A 1 257 ? 10.947 8.507 1.371 1.00 35.95 253 ALA A O 1
ATOM 1731 N N . ILE A 1 258 ? 8.843 7.794 1.007 1.00 33.86 254 ILE A N 1
ATOM 1732 C CA . ILE A 1 258 ? 9.002 6.646 1.894 1.00 33.77 254 ILE A CA 1
ATOM 1733 C C . ILE A 1 258 ? 10.077 5.709 1.362 1.00 29.54 254 ILE A C 1
ATOM 1734 O O . ILE A 1 258 ? 10.933 5.229 2.115 1.00 30.38 254 ILE A O 1
ATOM 1739 N N . ALA A 1 259 ? 10.064 5.450 0.051 1.00 31.03 255 ALA A N 1
ATOM 1740 C CA . ALA A 1 259 ? 11.052 4.550 -0.534 1.00 37.90 255 ALA A CA 1
ATOM 1741 C C . ALA A 1 259 ? 12.463 5.112 -0.402 1.00 31.24 255 ALA A C 1
ATOM 1742 O O . ALA A 1 259 ? 13.402 4.382 -0.063 1.00 30.05 255 ALA A O 1
ATOM 1744 N N . GLU A 1 260 ? 12.631 6.409 -0.672 1.00 34.77 256 GLU A N 1
ATOM 1745 C CA . GLU A 1 260 ? 13.952 7.021 -0.577 1.00 39.68 256 GLU A CA 1
ATOM 1746 C C . GLU A 1 260 ? 14.462 7.015 0.858 1.00 32.69 256 GLU A C 1
ATOM 1747 O O . GLU A 1 260 ? 15.665 6.853 1.097 1.00 32.84 256 GLU A O 1
ATOM 1749 N N . THR A 1 261 ? 13.564 7.192 1.828 1.00 28.51 257 THR A N 1
ATOM 1750 C CA . THR A 1 261 ? 13.987 7.185 3.222 1.00 29.66 257 THR A CA 1
ATOM 1751 C C . THR A 1 261 ? 14.402 5.787 3.666 1.00 29.74 257 THR A C 1
ATOM 1752 O O . THR A 1 261 ? 15.395 5.628 4.387 1.00 25.80 257 THR A O 1
ATOM 1756 N N . LEU A 1 262 ? 13.666 4.761 3.232 1.00 30.93 258 LEU A N 1
ATOM 1757 C CA . LEU A 1 262 ? 14.076 3.389 3.522 1.00 28.78 258 LEU A CA 1
ATOM 1758 C C . LEU A 1 262 ? 15.433 3.076 2.904 1.00 24.59 258 LEU A C 1
ATOM 1759 O O . LEU A 1 262 ? 16.257 2.387 3.514 1.00 24.28 258 LEU 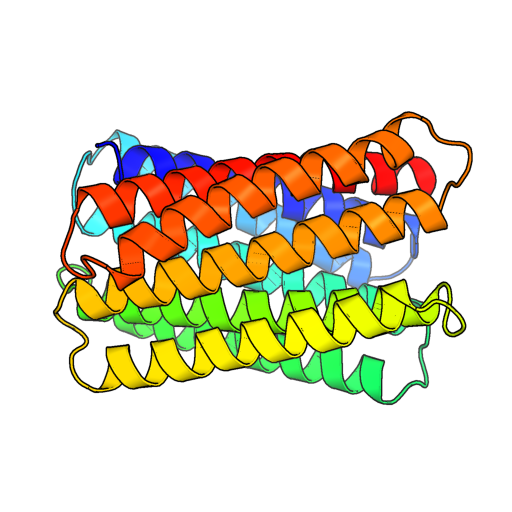A O 1
ATOM 1764 N N . LYS A 1 263 ? 15.682 3.574 1.690 1.00 29.03 259 LYS A N 1
ATOM 1765 C CA . LYS A 1 263 ? 16.980 3.362 1.055 1.00 32.42 259 LYS A CA 1
ATOM 1766 C C . LYS A 1 263 ? 18.103 4.004 1.861 1.00 35.22 259 LYS A C 1
ATOM 1767 O O . LYS A 1 263 ? 19.187 3.423 2.004 1.00 31.87 259 LYS A O 1
ATOM 1770 N N . ALA A 1 264 ? 17.862 5.202 2.399 1.00 26.95 260 ALA A N 1
ATOM 1771 C CA . ALA A 1 264 ? 18.879 5.868 3.209 1.00 33.93 260 ALA A CA 1
ATOM 1772 C C . ALA A 1 264 ? 19.109 5.128 4.519 1.00 29.09 260 ALA A C 1
ATOM 1773 O O . ALA A 1 264 ? 20.244 5.040 5.003 1.00 24.21 260 ALA A O 1
ATOM 1775 N N . ILE A 1 265 ? 18.039 4.597 5.111 1.00 25.86 261 ILE A N 1
ATOM 1776 C CA . ILE A 1 265 ? 18.159 3.796 6.327 1.00 23.87 261 ILE A CA 1
ATOM 1777 C C . ILE A 1 265 ? 19.002 2.555 6.063 1.00 23.50 261 ILE A C 1
ATOM 1778 O O . ILE A 1 265 ? 19.911 2.225 6.834 1.00 23.98 261 ILE A O 1
ATOM 1783 N N . ALA A 1 266 ? 18.712 1.847 4.967 1.00 23.63 262 ALA A N 1
ATOM 1784 C CA . ALA A 1 266 ? 19.480 0.650 4.634 1.00 23.13 262 ALA A CA 1
ATOM 1785 C C . ALA A 1 266 ? 20.950 0.984 4.417 1.00 27.55 262 ALA A C 1
ATOM 1786 O O . ALA A 1 266 ? 21.835 0.260 4.886 1.00 26.90 262 ALA A O 1
ATOM 1788 N N . ASP A 1 267 ? 21.229 2.084 3.716 1.00 28.35 263 ASP A N 1
ATOM 1789 C CA . ASP A 1 267 ? 22.612 2.449 3.433 1.00 28.64 263 ASP A CA 1
ATOM 1790 C C . ASP A 1 267 ? 23.345 2.882 4.699 1.00 28.30 263 ASP A C 1
ATOM 1791 O O . ASP A 1 267 ? 24.524 2.560 4.880 1.00 28.18 263 ASP A O 1
ATOM 1796 N N . THR A 1 268 ? 22.666 3.608 5.591 1.00 25.89 264 THR A N 1
ATOM 1797 C CA . THR A 1 268 ? 23.294 4.003 6.848 1.00 22.78 264 THR A CA 1
ATOM 1798 C C . THR A 1 268 ? 23.588 2.788 7.724 1.00 28.07 264 THR A C 1
ATOM 1799 O O . THR A 1 268 ? 24.637 2.723 8.379 1.00 23.58 264 THR A O 1
ATOM 1803 N N . LEU A 1 269 ? 22.684 1.805 7.734 1.00 25.75 265 LEU A N 1
ATOM 1804 C CA . LEU A 1 269 ? 22.925 0.592 8.512 1.00 22.79 265 LEU A CA 1
ATOM 1805 C C . LEU A 1 269 ? 24.110 -0.196 7.974 1.00 26.23 265 LEU A C 1
ATOM 1806 O O . LEU A 1 269 ? 24.828 -0.843 8.747 1.00 23.82 265 LEU A O 1
ATOM 1811 N N . LYS A 1 270 ? 24.329 -0.165 6.659 1.00 26.12 266 LYS A N 1
ATOM 1812 C CA . LYS A 1 270 ? 25.498 -0.835 6.100 1.00 30.25 266 LYS A CA 1
ATOM 1813 C C . LYS A 1 270 ? 26.785 -0.191 6.599 1.00 29.56 266 LYS A C 1
ATOM 1814 O O . LYS A 1 270 ? 27.752 -0.889 6.922 1.00 30.19 266 LYS A O 1
ATOM 1820 N N . VAL A 1 271 ? 26.812 1.142 6.673 1.00 28.75 267 VAL A N 1
ATOM 1821 C CA . VAL A 1 271 ? 27.976 1.836 7.219 1.00 32.21 267 VAL A CA 1
ATOM 1822 C C . VAL A 1 271 ? 28.159 1.489 8.690 1.00 28.03 267 VAL A C 1
ATOM 1823 O O . VAL A 1 271 ? 29.281 1.251 9.155 1.00 30.84 267 VAL A O 1
ATOM 1827 N N . ILE A 1 272 ? 27.062 1.460 9.447 1.00 23.70 268 ILE A N 1
ATOM 1828 C CA . ILE A 1 272 ? 27.135 1.095 10.860 1.00 24.37 268 ILE A CA 1
ATOM 1829 C C . ILE A 1 272 ? 27.696 -0.314 11.017 1.00 30.31 268 ILE A C 1
ATOM 1830 O O . ILE A 1 272 ? 28.575 -0.560 11.850 1.00 26.36 268 ILE A O 1
ATOM 1835 N N . ALA A 1 273 ? 27.201 -1.258 10.209 1.00 27.63 269 ALA A N 1
ATOM 1836 C CA . ALA A 1 273 ? 27.656 -2.642 10.326 1.00 26.67 269 ALA A CA 1
ATOM 1837 C C . ALA A 1 273 ? 29.141 -2.768 10.014 1.00 30.24 269 ALA A C 1
ATOM 1838 O O . ALA A 1 273 ? 29.867 -3.503 10.695 1.00 28.42 269 ALA A O 1
ATOM 1840 N N . GLU A 1 274 ? 29.622 -2.028 9.036 1.00 29.08 270 GLU A N 1
ATOM 1841 C CA . GLU A 1 274 ? 31.028 -2.079 8.690 1.00 31.45 270 GLU A CA 1
ATOM 1842 C C . GLU A 1 274 ? 31.847 -1.490 9.784 1.00 27.48 270 GLU A C 1
ATOM 1843 O O . GLU A 1 274 ? 32.840 -2.031 10.141 1.00 31.86 270 GLU A O 1
ATOM 1849 N N . THR A 1 275 ? 31.420 -0.346 10.279 1.00 30.26 271 THR A N 1
ATOM 1850 C CA . THR A 1 275 ? 32.147 0.317 11.355 1.00 36.89 271 THR A CA 1
ATOM 1851 C C . THR A 1 275 ? 32.196 -0.555 12.603 1.00 34.39 271 THR A C 1
ATOM 1852 O O . THR A 1 275 ? 33.225 -0.623 13.286 1.00 29.02 271 THR A O 1
ATOM 1856 N N . LEU A 1 276 ? 31.090 -1.235 12.912 1.00 30.09 272 LEU A N 1
ATOM 1857 C CA . LEU A 1 276 ? 31.048 -2.091 14.091 1.00 29.40 272 LEU A CA 1
ATOM 1858 C C . LEU A 1 276 ? 31.999 -3.270 13.949 1.00 28.82 272 LEU A C 1
ATOM 1859 O O . LEU A 1 276 ? 32.582 -3.729 14.940 1.00 29.63 272 LEU A O 1
ATOM 1864 N N . LYS A 1 277 ? 32.190 -3.745 12.740 1.00 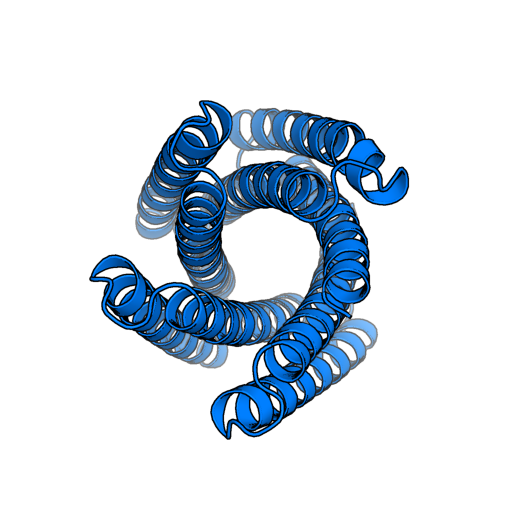29.79 273 LYS A N 1
ATOM 1865 C CA . LYS A 1 277 ? 33.122 -4.811 12.513 1.00 29.85 273 LYS A CA 1
ATOM 1866 C C . LYS A 1 277 ? 34.535 -4.314 12.772 1.00 33.78 273 LYS A C 1
ATOM 1867 O O . LYS A 1 277 ? 35.325 -5.018 13.306 1.00 34.15 273 LYS A O 1
ATOM 1872 N N . THR A 1 278 ? 34.844 -3.099 12.373 1.00 36.35 274 THR A N 1
ATOM 1873 C CA . THR A 1 278 ? 36.162 -2.528 12.645 1.00 37.06 274 THR A CA 1
ATOM 1874 C C . THR A 1 278 ? 36.410 -2.407 14.145 1.00 35.95 274 THR A C 1
ATOM 1875 O O . THR A 1 278 ? 37.518 -2.684 14.626 1.00 36.56 274 THR A O 1
ATOM 1879 N N . ILE A 1 279 ? 35.387 -1.995 14.896 1.00 33.67 275 ILE A N 1
ATOM 1880 C CA . ILE A 1 279 ? 35.498 -1.896 16.348 1.00 31.31 275 ILE A CA 1
ATOM 1881 C C . ILE A 1 279 ? 35.674 -3.276 16.969 1.00 34.51 275 ILE A C 1
ATOM 1882 O O . ILE A 1 279 ? 36.481 -3.457 17.887 1.00 36.13 275 ILE A O 1
ATOM 1887 N N . ALA A 1 280 ? 34.919 -4.268 16.485 1.00 29.49 276 ALA A N 1
ATOM 1888 C CA . ALA A 1 280 ? 35.032 -5.619 17.034 1.00 36.21 276 ALA A CA 1
ATOM 1889 C C . ALA A 1 280 ? 36.443 -6.170 16.874 1.00 39.53 276 ALA A C 1
ATOM 1890 O O . ALA A 1 280 ? 36.934 -6.901 17.743 1.00 35.90 276 ALA A O 1
ATOM 1892 N N . LYS A 1 281 ? 37.111 -5.838 15.766 1.00 33.19 277 LYS A N 1
ATOM 1893 C CA . LYS A 1 281 ? 38.489 -6.285 15.588 1.00 41.21 277 LYS A CA 1
ATOM 1894 C C . LYS A 1 281 ? 39.451 -5.477 16.450 1.00 36.64 277 LYS A C 1
ATOM 1895 O O . LYS A 1 281 ? 40.426 -6.026 16.976 1.00 41.32 277 LYS A O 1
ATOM 1901 N N . THR A 1 282 ? 39.196 -4.174 16.606 1.00 41.11 278 THR A N 1
ATOM 1902 C CA . THR A 1 282 ? 40.070 -3.341 17.431 1.00 46.15 278 THR A CA 1
ATOM 1903 C C . THR A 1 282 ? 40.141 -3.859 18.862 1.00 41.78 278 THR A C 1
ATOM 1904 O O . THR A 1 282 ? 41.224 -3.919 19.457 1.00 38.67 278 THR A O 1
ATOM 1908 N N . LEU A 1 283 ? 39.000 -4.256 19.423 1.00 37.71 279 LEU A N 1
ATOM 1909 C CA . LEU A 1 283 ? 38.937 -4.696 20.812 1.00 39.73 279 LEU A CA 1
ATOM 1910 C C . LEU A 1 283 ? 39.569 -6.063 21.034 1.00 44.70 279 LEU A C 1
ATOM 1911 O O . LEU A 1 283 ? 39.816 -6.428 22.188 1.00 46.65 279 LEU A O 1
ATOM 1916 N N . LYS A 1 284 ? 39.826 -6.825 19.975 1.00 47.44 280 LYS A N 1
ATOM 1917 C CA . LYS A 1 284 ? 40.556 -8.082 20.106 1.00 55.07 280 LYS A CA 1
ATOM 1918 C C . LYS A 1 284 ? 42.061 -7.833 20.147 1.00 61.12 280 LYS A C 1
ATOM 1919 O O . LYS A 1 284 ? 42.591 -7.327 21.136 1.00 64.93 280 LYS A O 1
#

Radius of gyration: 17.58 Å; Cα contacts (8 Å, |Δi|>4): 449; chains: 1; bounding box: 51×35×45 Å

Secondary structure (DSSP, 8-state):
--HHHHHHHHHHHHHHHHHHHHHHHHHH-TT-HHHHHHHHHHHHHHHHHHHHHHHHHHSTT-HHHHHHHHHHHHHHHHHHHHHHHHHHHHHSTT-HHHHHHHHHHHHHHHHHHHHHHHHHH-TT-HHHHHHHHHHHHHHHHHHHHHHHHHHHHH-TT-HHHHHHHHHHHHHHHHHHHHHHHHHH-TTSHHHHHHHHHHHHHHHHHHHHHHHHHHHHH-TT-HHHHHHHHHHHHHHHHHHHHHHHHHHSTT-HHHHHHHHHHHHHHHHHHHHHHHHHHHHT-

Nearest PDB structures (foldseek):
  8qkd-assembly1_A  TM=1.004E+00  e=2.381E-30  synthetic construct
  5cwi-assembly1_A  TM=4.418E-01  e=8.758E-07  synthetic construct
  6xss-assembly1_A  TM=4.034E-01  e=2.932E-01  synthetic construct
  5xfl-assembly4_D  TM=2.128E-01  e=2.407E+00  Mus musculus